Protein AF-A0A086LJI7-F1 (afdb_monomer_lite)

pLDDT: mean 87.08, std 12.39, range [37.19, 97.81]

InterPro domains:
  IPR027417 P-loop containing nucleoside triphosphate hydrolase [G3DSA:3.40.50.300] (1-207)
  IPR027417 P-loop containing nucleoside triphosphate hydrolase [SSF52540] (24-202)
  IPR039430 Thymidylate kinase-like domain [PF02223] (3-73)
  IPR039430 Thymidylate kinase-like domain [PF02223] (114-191)

Radius of gyration: 20.34 Å; chains: 1; bounding box: 48×39×57 Å

Sequence (226 aa):
RTTPIGQVLDRFLANASWSSDGQHPQVPPPQLTHLLFAANRWEAQARILRALGEGRTVLVDRYSFSGIAYTVGAAPSVAETEATRLRREAEASGDVEKTAEAVAASTAATGAPVDATFCRESERGLLAPDAVFFLDVAPQETQKRGGYGDEVYEKLATQERVYQVYRQFDNLPYWRRIAASSLSIEELHEKLFEQLKSVIEATQPDQLLPLGSTGDGRRRLWSTSL

Structure (mmCIF, N/CA/C/O backbone):
data_AF-A0A086LJI7-F1
#
_entry.id   AF-A0A086LJI7-F1
#
loop_
_atom_site.group_PDB
_atom_site.id
_atom_site.type_symbol
_atom_site.label_atom_id
_atom_site.label_alt_id
_atom_site.label_comp_id
_atom_site.label_asym_id
_atom_site.label_entity_id
_atom_site.label_seq_id
_atom_site.pdbx_PDB_ins_code
_atom_site.Cartn_x
_atom_site.Cartn_y
_atom_site.Cartn_z
_atom_site.occupancy
_atom_site.B_iso_or_equiv
_atom_site.auth_seq_id
_atom_site.auth_comp_id
_atom_site.auth_asym_id
_atom_site.auth_atom_id
_atom_site.pdbx_PDB_model_num
ATOM 1 N N . ARG A 1 1 ? 8.651 -9.827 5.010 1.00 72.88 1 ARG A N 1
ATOM 2 C CA . ARG A 1 1 ? 7.299 -10.448 5.082 1.00 72.88 1 ARG A CA 1
ATOM 3 C C . ARG A 1 1 ? 7.448 -11.968 5.253 1.00 72.88 1 ARG A C 1
ATOM 5 O O . ARG A 1 1 ? 8.488 -12.492 4.889 1.00 72.88 1 ARG A O 1
ATOM 12 N N . THR A 1 2 ? 6.474 -12.691 5.833 1.00 81.56 2 THR A N 1
ATOM 13 C CA . THR A 1 2 ? 6.645 -14.136 6.162 1.00 81.56 2 THR A CA 1
ATOM 14 C C . THR A 1 2 ? 5.929 -15.118 5.237 1.00 81.56 2 THR A C 1
ATOM 16 O O . THR A 1 2 ? 6.152 -16.320 5.348 1.00 81.56 2 THR A O 1
ATOM 19 N N . THR A 1 3 ? 5.063 -14.645 4.345 1.00 85.44 3 THR A N 1
ATOM 20 C CA . THR A 1 3 ? 4.336 -15.519 3.420 1.00 85.44 3 THR A CA 1
ATOM 21 C C . THR A 1 3 ? 5.094 -15.695 2.094 1.00 85.44 3 THR A C 1
ATOM 23 O O . THR A 1 3 ? 5.918 -14.835 1.767 1.00 85.44 3 THR A O 1
ATOM 26 N N . PRO A 1 4 ? 4.820 -16.753 1.306 1.00 87.88 4 PRO A N 1
ATOM 27 C CA . PRO A 1 4 ? 5.405 -16.943 -0.024 1.00 87.88 4 PRO A CA 1
ATOM 28 C C . PRO A 1 4 ? 5.307 -15.714 -0.940 1.00 87.88 4 PRO A C 1
ATOM 30 O O . PRO A 1 4 ? 6.323 -15.262 -1.469 1.00 87.88 4 PRO A O 1
ATOM 33 N N . ILE A 1 5 ? 4.119 -15.108 -1.077 1.00 89.38 5 ILE A N 1
ATOM 34 C CA . ILE A 1 5 ? 3.949 -13.883 -1.884 1.00 89.38 5 ILE A CA 1
ATOM 35 C C . ILE A 1 5 ? 4.713 -12.717 -1.248 1.00 89.38 5 ILE A C 1
ATOM 37 O O . ILE A 1 5 ? 5.328 -11.907 -1.939 1.00 89.38 5 ILE A O 1
ATOM 41 N N . GLY A 1 6 ? 4.734 -12.654 0.082 1.00 86.69 6 GLY A N 1
ATOM 42 C CA . GLY A 1 6 ? 5.489 -11.652 0.820 1.00 86.69 6 GLY A CA 1
ATOM 43 C C . GLY A 1 6 ? 6.984 -11.664 0.494 1.00 86.69 6 GLY A C 1
ATOM 44 O O . GLY A 1 6 ? 7.568 -10.598 0.337 1.00 86.69 6 GLY A O 1
ATOM 45 N N . GLN A 1 7 ? 7.590 -12.841 0.336 1.00 86.56 7 GLN A N 1
ATOM 46 C CA . GLN A 1 7 ? 9.005 -12.970 -0.035 1.00 86.56 7 GLN A CA 1
ATOM 47 C C . GLN A 1 7 ? 9.285 -12.477 -1.462 1.00 86.56 7 GLN A C 1
ATOM 49 O O . GLN A 1 7 ? 10.353 -11.929 -1.725 1.00 86.56 7 GLN A O 1
ATOM 54 N N . VAL A 1 8 ? 8.333 -12.654 -2.386 1.00 86.44 8 VAL A N 1
ATOM 55 C CA . VAL A 1 8 ? 8.412 -12.083 -3.742 1.00 86.44 8 VAL A CA 1
ATOM 56 C C . VAL A 1 8 ? 8.374 -10.554 -3.675 1.00 86.44 8 VAL A C 1
ATOM 58 O O . VAL A 1 8 ? 9.195 -9.891 -4.303 1.00 86.44 8 VAL A O 1
ATOM 61 N N . LEU A 1 9 ? 7.468 -9.994 -2.869 1.00 87.62 9 LEU A N 1
ATOM 62 C CA . LEU A 1 9 ? 7.336 -8.546 -2.681 1.00 87.62 9 LEU A CA 1
ATOM 63 C C . LEU A 1 9 ? 8.566 -7.914 -2.019 1.00 87.62 9 LEU A C 1
ATOM 65 O O . LEU A 1 9 ? 8.945 -6.809 -2.392 1.00 87.62 9 LEU A O 1
ATOM 69 N N . ASP A 1 10 ? 9.190 -8.596 -1.055 1.00 85.88 10 ASP A N 1
ATOM 70 C CA . ASP A 1 10 ? 10.410 -8.103 -0.407 1.00 85.88 10 ASP A CA 1
ATOM 71 C C . ASP A 1 10 ? 11.559 -7.955 -1.420 1.00 85.88 10 ASP A C 1
ATOM 73 O O . ASP A 1 10 ? 12.271 -6.954 -1.391 1.00 85.88 10 ASP A O 1
ATOM 77 N N . ARG A 1 11 ? 11.702 -8.902 -2.363 1.00 81.75 11 ARG A N 1
ATOM 78 C CA . ARG A 1 11 ? 12.676 -8.776 -3.463 1.00 81.75 11 ARG A CA 1
ATOM 79 C C . ARG A 1 11 ? 12.353 -7.580 -4.347 1.00 81.75 11 ARG A C 1
ATOM 81 O O . ARG A 1 11 ? 13.217 -6.738 -4.559 1.00 81.75 11 ARG A O 1
ATOM 88 N N . PHE A 1 12 ? 11.099 -7.474 -4.778 1.00 82.56 12 PHE A N 1
ATOM 89 C CA . PHE A 1 12 ? 10.654 -6.380 -5.632 1.00 82.56 12 PHE A CA 1
ATOM 90 C C . PHE A 1 12 ? 10.928 -4.997 -5.023 1.00 82.56 12 PHE A C 1
ATOM 92 O O . PHE A 1 12 ? 11.416 -4.110 -5.716 1.00 82.56 12 PHE A O 1
ATOM 99 N N . LEU A 1 13 ? 10.647 -4.798 -3.734 1.00 80.88 13 LEU A N 1
ATOM 100 C CA . LEU A 1 13 ? 10.882 -3.508 -3.075 1.00 80.88 13 LEU A CA 1
ATOM 101 C C . LEU A 1 13 ? 12.369 -3.146 -2.988 1.00 80.88 13 LEU A C 1
ATOM 103 O O . LEU A 1 13 ? 12.702 -1.966 -3.065 1.00 80.88 13 LEU A O 1
ATOM 107 N N . ALA A 1 14 ? 13.240 -4.151 -2.871 1.00 78.81 14 ALA A N 1
ATOM 108 C CA . ALA A 1 14 ? 14.680 -3.953 -2.778 1.00 78.81 14 ALA A CA 1
ATOM 109 C C . ALA A 1 14 ? 15.340 -3.624 -4.128 1.00 78.81 14 ALA A C 1
ATOM 111 O O . ALA A 1 14 ? 16.342 -2.918 -4.154 1.00 78.81 14 ALA A O 1
ATOM 112 N N . ASN A 1 15 ? 14.836 -4.157 -5.250 1.00 73.56 15 ASN A N 1
ATOM 113 C CA . ASN A 1 15 ? 15.545 -4.062 -6.537 1.00 73.56 15 ASN A CA 1
ATOM 114 C C . ASN A 1 15 ? 14.660 -3.866 -7.781 1.00 73.56 15 ASN A C 1
ATOM 116 O O . ASN A 1 15 ? 15.144 -4.041 -8.897 1.00 73.56 15 ASN A O 1
ATOM 120 N N . ALA A 1 16 ? 13.376 -3.539 -7.612 1.00 72.75 16 ALA A N 1
ATOM 121 C CA . ALA A 1 16 ? 12.384 -3.427 -8.687 1.00 72.75 16 ALA A CA 1
ATOM 122 C C . ALA A 1 16 ? 12.239 -4.685 -9.574 1.00 72.75 16 ALA A C 1
ATOM 124 O O . ALA A 1 16 ? 11.674 -4.593 -10.663 1.00 72.75 16 ALA A O 1
ATOM 125 N N . SER A 1 17 ? 12.706 -5.858 -9.126 1.00 70.62 17 SER A N 1
ATOM 126 C CA . SER A 1 17 ? 12.705 -7.098 -9.909 1.00 70.62 17 SER A CA 1
ATOM 127 C C . SER A 1 17 ? 11.821 -8.183 -9.296 1.00 70.62 17 SER A C 1
ATOM 129 O O . SER A 1 17 ? 11.803 -8.415 -8.086 1.00 70.62 17 SER A O 1
ATOM 131 N N . TRP A 1 18 ? 11.116 -8.900 -10.172 1.00 66.25 18 TRP A N 1
ATOM 132 C CA . TRP A 1 18 ? 10.319 -10.080 -9.830 1.00 66.25 18 TRP A CA 1
ATOM 133 C C . TRP A 1 18 ? 11.094 -11.390 -9.990 1.00 66.25 18 TRP A C 1
ATOM 135 O O . TRP A 1 18 ? 10.746 -12.387 -9.353 1.00 66.25 18 TRP A O 1
ATOM 145 N N . SER A 1 19 ? 12.139 -11.389 -10.823 1.00 61.88 19 SER A N 1
ATOM 146 C CA . SER A 1 19 ? 12.911 -12.585 -11.156 1.00 61.88 19 SER A CA 1
ATOM 147 C C . SER A 1 19 ? 14.204 -12.683 -10.350 1.00 61.88 19 SER A C 1
ATOM 149 O O . SER A 1 19 ? 14.877 -11.685 -10.083 1.00 61.88 19 SER A O 1
ATOM 151 N N . SER A 1 20 ? 14.564 -13.918 -9.999 1.00 55.2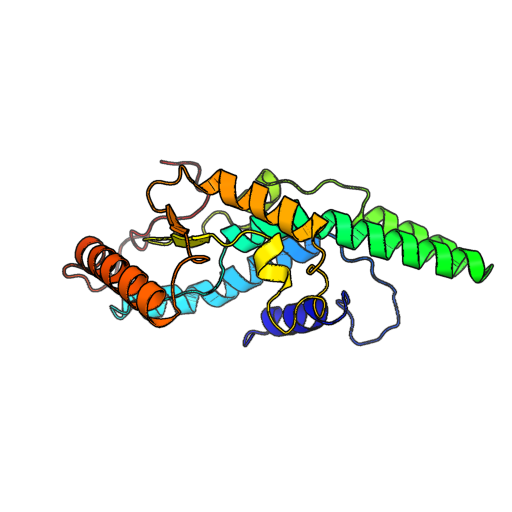8 20 SER A N 1
ATOM 152 C CA . SER A 1 20 ? 15.862 -14.282 -9.431 1.00 55.28 20 SER A CA 1
ATOM 153 C C . SER A 1 20 ? 16.907 -14.659 -10.483 1.00 55.28 20 SER A C 1
ATOM 155 O O . SER A 1 20 ? 18.079 -14.762 -10.136 1.00 55.28 20 SER A O 1
ATOM 157 N N . ASP A 1 21 ? 16.503 -14.918 -11.731 1.00 59.78 21 ASP A N 1
ATOM 158 C CA . ASP A 1 21 ? 17.400 -15.436 -12.776 1.00 59.78 21 ASP A CA 1
ATOM 159 C C . ASP A 1 21 ? 18.161 -14.344 -13.544 1.00 59.78 21 ASP A C 1
ATOM 161 O O . ASP A 1 21 ? 19.153 -14.647 -14.204 1.00 59.78 21 ASP A O 1
ATOM 165 N N . GLY A 1 22 ? 17.728 -13.081 -13.442 1.00 56.94 22 GLY A N 1
ATOM 166 C CA . GLY A 1 22 ? 18.342 -11.946 -14.134 1.00 56.94 22 GLY A CA 1
ATOM 167 C C . GLY A 1 22 ? 18.272 -12.018 -15.664 1.00 56.94 22 GLY A C 1
ATOM 168 O O . GLY A 1 22 ? 18.919 -11.209 -16.323 1.00 56.94 22 GLY A O 1
ATOM 169 N N . GLN A 1 23 ? 17.516 -12.964 -16.236 1.00 52.34 23 GLN A N 1
ATOM 170 C CA . GLN A 1 23 ? 17.525 -13.223 -17.681 1.00 52.34 23 GLN A CA 1
ATOM 171 C C . GLN A 1 23 ? 16.558 -12.335 -18.462 1.00 52.34 23 GLN A C 1
ATOM 173 O O . GLN A 1 23 ? 16.708 -12.197 -19.672 1.00 52.34 23 GLN A O 1
ATOM 178 N N . HIS A 1 24 ? 15.620 -11.671 -17.783 1.00 53.62 24 HIS A N 1
ATOM 179 C CA . HIS A 1 24 ? 14.692 -10.747 -18.424 1.00 53.62 24 HIS A CA 1
ATOM 180 C C . HIS A 1 24 ? 14.620 -9.424 -17.657 1.00 53.62 24 HIS A C 1
ATOM 182 O O . HIS A 1 24 ? 14.212 -9.418 -16.490 1.00 53.62 24 HIS A O 1
ATOM 188 N N . PRO A 1 25 ? 14.983 -8.290 -18.280 1.00 52.91 25 PRO A N 1
ATOM 189 C CA . PRO A 1 25 ? 14.735 -6.986 -17.694 1.00 52.91 25 PRO A CA 1
ATOM 190 C C . PRO A 1 25 ? 13.225 -6.739 -17.672 1.00 52.91 25 PRO A C 1
ATOM 192 O O . PRO A 1 25 ? 12.595 -6.523 -18.705 1.00 52.91 25 PRO A O 1
ATOM 195 N N . GLN A 1 26 ? 12.621 -6.802 -16.487 1.00 71.50 26 GLN A N 1
ATOM 196 C CA . GLN A 1 26 ? 11.189 -6.580 -16.336 1.00 71.50 26 GLN A CA 1
ATOM 197 C C . GLN A 1 26 ? 10.941 -5.198 -15.757 1.00 71.50 26 GLN A C 1
ATOM 199 O O . GLN A 1 26 ? 11.172 -4.954 -14.576 1.00 71.50 26 GLN A O 1
ATOM 204 N N . VAL A 1 27 ? 10.432 -4.299 -16.597 1.00 82.88 27 VAL A N 1
ATOM 205 C CA . VAL A 1 27 ? 9.763 -3.094 -16.111 1.00 82.88 27 VAL A CA 1
ATOM 206 C C . VAL A 1 27 ? 8.536 -3.567 -15.327 1.00 82.88 27 VAL A C 1
ATOM 208 O O . VAL A 1 27 ? 7.682 -4.230 -15.916 1.00 82.88 27 VAL A O 1
ATOM 211 N N . PRO A 1 28 ? 8.427 -3.291 -14.019 1.00 83.69 28 PRO A N 1
ATOM 212 C CA . PRO A 1 28 ? 7.369 -3.862 -13.199 1.00 83.69 28 PRO A CA 1
ATOM 213 C C . PRO A 1 28 ? 6.014 -3.221 -13.537 1.00 83.69 28 PRO A C 1
ATOM 215 O O . PRO A 1 28 ? 5.828 -2.030 -13.266 1.00 83.69 28 PRO A O 1
ATOM 218 N N . PRO A 1 29 ? 5.038 -3.971 -14.086 1.00 90.31 29 PRO A N 1
ATOM 219 C CA . PRO A 1 29 ? 3.737 -3.403 -14.414 1.00 90.31 29 PRO A CA 1
ATOM 220 C C . PRO A 1 29 ? 3.003 -2.990 -13.130 1.00 90.31 29 PRO A C 1
ATOM 222 O O . PRO A 1 29 ? 2.839 -3.832 -12.238 1.00 90.31 29 PRO A O 1
ATOM 225 N N . PRO A 1 30 ? 2.513 -1.742 -13.005 1.00 93.00 30 PRO A N 1
ATOM 226 C CA . PRO A 1 30 ? 1.812 -1.277 -11.807 1.00 93.00 30 PRO A CA 1
ATOM 227 C C . PRO A 1 30 ? 0.640 -2.174 -11.378 1.00 93.00 30 PRO A C 1
ATOM 229 O O . PRO A 1 30 ? 0.421 -2.375 -10.182 1.00 93.00 30 PRO A O 1
ATOM 232 N N . GLN A 1 31 ? -0.080 -2.749 -12.346 1.00 93.44 31 GLN A N 1
ATOM 233 C CA . GLN A 1 31 ? -1.186 -3.681 -12.136 1.00 93.44 31 GLN A CA 1
ATOM 234 C C . GLN A 1 31 ? -0.702 -4.971 -11.468 1.00 93.44 31 GLN A C 1
ATOM 236 O O . GLN A 1 31 ? -1.274 -5.387 -10.464 1.00 93.44 31 GLN A O 1
ATOM 241 N N . LEU A 1 32 ? 0.373 -5.579 -11.984 1.00 91.06 32 LEU A N 1
ATOM 242 C CA . LEU A 1 32 ? 0.947 -6.800 -11.413 1.00 91.06 32 LEU A CA 1
ATOM 243 C C . LEU A 1 32 ? 1.435 -6.549 -9.985 1.00 91.06 32 LEU A C 1
ATOM 245 O O . LEU A 1 32 ? 1.092 -7.303 -9.075 1.00 91.06 32 LEU A O 1
ATOM 249 N N . THR A 1 33 ? 2.166 -5.451 -9.779 1.00 90.00 33 THR A N 1
ATOM 250 C CA . THR A 1 33 ? 2.636 -5.034 -8.455 1.00 90.00 33 THR A CA 1
ATOM 251 C C . THR A 1 33 ? 1.475 -4.925 -7.470 1.00 90.00 33 THR A C 1
ATOM 253 O O . THR A 1 33 ? 1.528 -5.484 -6.373 1.00 90.00 33 THR A O 1
ATOM 256 N N . HIS A 1 34 ? 0.399 -4.239 -7.866 1.00 95.25 34 HIS A N 1
ATOM 257 C CA . HIS A 1 34 ? -0.784 -4.071 -7.030 1.00 95.25 34 HIS A CA 1
ATOM 258 C C . HIS A 1 34 ? -1.453 -5.408 -6.697 1.00 95.25 34 HIS A C 1
ATOM 260 O O . HIS A 1 34 ? -1.723 -5.683 -5.527 1.00 95.25 34 HIS A O 1
ATOM 266 N N . LEU A 1 35 ? -1.661 -6.262 -7.704 1.00 95.62 35 LEU A N 1
ATOM 267 C CA . LEU A 1 35 ? -2.287 -7.573 -7.535 1.00 95.62 35 LEU A CA 1
ATOM 268 C C . LEU A 1 35 ? -1.486 -8.482 -6.599 1.00 95.62 35 LEU A C 1
ATOM 270 O O . LEU A 1 35 ? -2.084 -9.199 -5.802 1.00 95.62 35 LEU A O 1
ATOM 274 N N . LEU A 1 36 ? -0.152 -8.423 -6.621 1.00 94.38 36 LEU A N 1
ATOM 275 C CA . LEU A 1 36 ? 0.683 -9.183 -5.685 1.00 94.38 36 LEU A CA 1
ATOM 276 C C . LEU A 1 36 ? 0.541 -8.669 -4.247 1.00 94.38 36 LEU A C 1
ATOM 278 O O . LEU A 1 36 ? 0.403 -9.466 -3.318 1.00 94.38 36 LEU A O 1
ATOM 282 N N . PHE A 1 37 ? 0.487 -7.349 -4.043 1.00 95.38 37 PHE A N 1
ATOM 283 C CA . PHE A 1 37 ? 0.168 -6.787 -2.728 1.00 95.38 37 PHE A CA 1
ATOM 284 C C . PHE A 1 37 ? -1.246 -7.168 -2.261 1.00 95.38 37 PHE A C 1
ATOM 286 O O . PHE A 1 37 ? -1.429 -7.477 -1.081 1.00 95.38 37 PHE A O 1
ATOM 293 N N . ALA A 1 38 ? -2.237 -7.163 -3.156 1.00 96.62 38 ALA A N 1
ATOM 294 C CA . ALA A 1 38 ? -3.607 -7.577 -2.857 1.00 96.62 38 ALA A CA 1
ATOM 295 C C . ALA A 1 38 ? -3.670 -9.064 -2.478 1.00 96.62 38 ALA A C 1
ATOM 297 O O . ALA A 1 38 ? -4.212 -9.419 -1.430 1.00 96.62 38 ALA A O 1
ATOM 298 N N . ALA A 1 39 ? -3.036 -9.931 -3.268 1.00 96.25 39 ALA A N 1
ATOM 299 C CA . ALA A 1 39 ? -2.949 -11.362 -3.005 1.00 96.25 39 ALA A CA 1
ATOM 300 C C . ALA A 1 39 ? -2.263 -11.656 -1.661 1.00 96.25 39 ALA A C 1
ATOM 302 O O . ALA A 1 39 ? -2.726 -12.512 -0.911 1.00 96.25 39 ALA A O 1
ATOM 303 N N . ASN A 1 40 ? -1.231 -10.888 -1.292 1.00 96.19 40 ASN A N 1
ATOM 304 C CA . ASN A 1 40 ? -0.582 -11.013 0.012 1.00 96.19 40 ASN A CA 1
ATOM 305 C C . ASN A 1 40 ? -1.529 -10.726 1.195 1.00 96.19 40 ASN A C 1
ATOM 307 O O . ASN A 1 40 ? -1.431 -11.372 2.241 1.00 96.19 40 ASN A O 1
ATOM 311 N N . ARG A 1 41 ? -2.478 -9.791 1.038 1.00 96.81 41 ARG A N 1
ATOM 312 C CA . ARG A 1 41 ? -3.524 -9.538 2.047 1.00 96.81 41 ARG A CA 1
ATOM 313 C C . ARG A 1 41 ? -4.521 -10.690 2.125 1.00 96.81 41 ARG A C 1
ATOM 315 O O . ARG A 1 41 ? -4.853 -11.117 3.230 1.00 96.81 41 ARG A O 1
ATOM 322 N N . TRP A 1 42 ? -4.957 -11.212 0.979 1.00 96.06 42 TRP A N 1
ATOM 323 C CA . TRP A 1 42 ? -5.845 -12.378 0.915 1.00 96.06 42 TRP A CA 1
ATOM 324 C C . TRP A 1 42 ? -5.223 -13.615 1.565 1.00 96.06 42 TRP A C 1
ATOM 326 O O . TRP A 1 42 ? -5.876 -14.286 2.363 1.00 96.06 42 TRP A O 1
ATOM 336 N N . GLU A 1 43 ? -3.940 -13.859 1.311 1.00 94.88 43 GLU A N 1
ATOM 337 C CA . GLU A 1 43 ? -3.157 -14.938 1.918 1.00 94.88 43 GLU A CA 1
ATOM 338 C C . GLU A 1 43 ? -3.107 -14.829 3.455 1.00 94.88 43 GLU A C 1
ATOM 340 O O . GLU A 1 43 ? -3.178 -15.832 4.165 1.00 94.88 43 GLU A O 1
ATOM 345 N N . ALA A 1 44 ? -3.054 -13.608 3.998 1.00 93.81 44 ALA A N 1
ATOM 346 C CA . ALA A 1 44 ? -3.049 -13.367 5.440 1.00 93.81 44 ALA A CA 1
ATOM 347 C C . ALA A 1 44 ? -4.446 -13.401 6.095 1.00 93.81 44 ALA A C 1
ATOM 349 O O . ALA A 1 44 ? -4.539 -13.480 7.326 1.00 93.81 44 ALA A O 1
ATOM 350 N N . GLN A 1 45 ? -5.532 -13.337 5.317 1.00 92.75 45 GLN A N 1
ATOM 351 C CA . GLN A 1 45 ? -6.876 -13.086 5.842 1.00 92.75 45 GLN A CA 1
ATOM 352 C C . GLN A 1 45 ? -7.390 -14.194 6.768 1.00 92.75 45 GLN A C 1
ATOM 354 O O . GLN A 1 45 ? -7.972 -13.890 7.808 1.00 92.75 45 GLN A O 1
ATOM 359 N N . ALA A 1 46 ? -7.126 -15.466 6.456 1.00 91.69 46 ALA A N 1
ATOM 360 C CA . ALA A 1 46 ? -7.544 -16.584 7.307 1.00 91.69 46 ALA A CA 1
ATOM 361 C C . ALA A 1 46 ? -6.942 -16.489 8.722 1.00 91.69 46 ALA A C 1
ATOM 363 O O . ALA A 1 46 ? -7.625 -16.724 9.719 1.00 91.69 46 ALA A O 1
ATOM 364 N N . ARG A 1 47 ? -5.673 -16.069 8.824 1.00 93.50 47 ARG A N 1
ATOM 365 C CA . ARG A 1 47 ? -4.991 -15.855 10.108 1.00 93.50 47 ARG A CA 1
ATOM 366 C C . ARG A 1 47 ? -5.595 -14.685 10.885 1.00 93.50 47 ARG A C 1
ATOM 368 O O . ARG A 1 47 ? -5.744 -14.789 12.099 1.00 93.50 47 ARG A O 1
ATOM 375 N N . ILE A 1 48 ? -5.938 -13.597 10.194 1.00 93.25 48 ILE A N 1
ATOM 376 C CA . ILE A 1 48 ? -6.588 -12.428 10.801 1.00 93.25 48 ILE A CA 1
ATOM 377 C C . ILE A 1 48 ? -7.956 -12.828 11.368 1.00 93.25 48 ILE A C 1
ATOM 379 O O . ILE A 1 48 ? -8.218 -12.594 12.545 1.00 93.25 48 ILE A O 1
ATOM 383 N N . LEU A 1 49 ? -8.792 -13.501 10.571 1.00 90.06 49 LEU A N 1
ATOM 384 C CA . LEU A 1 49 ? -10.115 -13.964 10.999 1.00 90.06 49 LEU A CA 1
ATOM 385 C C . LEU A 1 49 ? -10.040 -14.916 12.192 1.00 90.06 49 LEU A C 1
ATOM 387 O O . LEU A 1 49 ? -10.801 -14.754 13.142 1.00 90.06 49 LEU A O 1
ATOM 391 N N . ARG A 1 50 ? -9.091 -15.860 12.182 1.00 89.38 50 ARG A N 1
ATOM 392 C CA . ARG A 1 50 ? -8.863 -16.761 13.315 1.00 89.38 50 ARG A CA 1
ATOM 393 C C . ARG A 1 50 ? -8.521 -15.993 14.592 1.00 89.38 50 ARG A C 1
ATOM 395 O O . ARG A 1 50 ? -9.153 -16.226 15.614 1.00 89.38 50 ARG A O 1
ATOM 402 N N . ALA A 1 51 ? -7.545 -15.085 14.541 1.00 91.19 51 ALA A N 1
ATOM 403 C CA . ALA A 1 51 ? -7.122 -14.327 15.720 1.00 91.19 51 ALA A CA 1
ATOM 404 C C . ALA A 1 51 ? -8.274 -13.494 16.297 1.00 91.19 51 ALA A C 1
ATOM 406 O O . ALA A 1 51 ? -8.503 -13.502 17.504 1.00 91.19 51 ALA A O 1
ATOM 407 N N . LEU A 1 52 ? -9.036 -12.832 15.427 1.00 88.12 52 LEU A N 1
ATOM 408 C CA . LEU A 1 52 ? -10.203 -12.066 15.847 1.00 88.12 52 LEU A CA 1
ATOM 409 C C . LEU A 1 52 ? -11.319 -12.975 16.390 1.00 88.12 52 LEU A C 1
ATOM 411 O O . LEU A 1 52 ? -12.091 -12.552 17.243 1.00 88.12 52 LEU A O 1
ATOM 415 N N . GLY A 1 53 ? -11.401 -14.220 15.917 1.00 84.00 53 GLY A N 1
ATOM 416 C CA . GLY A 1 53 ? -12.316 -15.231 16.436 1.00 84.00 53 GLY A CA 1
ATOM 417 C C . GLY A 1 53 ? -11.976 -15.774 17.815 1.00 84.00 53 GLY A C 1
ATOM 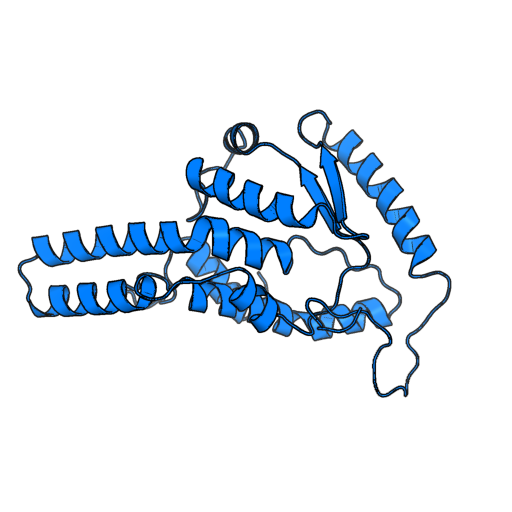418 O O . GLY A 1 53 ? -12.868 -16.171 18.557 1.00 84.00 53 GLY A O 1
ATOM 419 N N . GLU A 1 54 ? -10.698 -15.721 18.172 1.00 85.81 54 GLU A N 1
ATOM 420 C CA . GLU A 1 54 ? -10.174 -16.027 19.504 1.00 85.81 54 GLU A CA 1
ATOM 421 C C . GLU A 1 54 ? -10.290 -14.819 20.463 1.00 85.81 54 GLU A C 1
ATOM 423 O O . GLU A 1 54 ? -9.667 -14.820 21.522 1.00 85.81 54 GLU A O 1
ATOM 428 N N . GLY A 1 55 ? -11.042 -13.772 20.092 1.00 84.94 55 GLY A N 1
ATOM 429 C CA . GLY A 1 55 ? -11.235 -12.568 20.909 1.00 84.94 55 GLY A CA 1
ATOM 430 C C . GLY A 1 55 ? -10.006 -11.658 20.984 1.00 84.94 55 GLY A C 1
ATOM 431 O O . GLY A 1 55 ? -9.869 -10.877 21.920 1.00 84.94 55 GLY A O 1
ATOM 432 N N . ARG A 1 56 ? -9.065 -11.770 20.036 1.00 89.19 56 ARG A N 1
ATOM 433 C CA . ARG A 1 56 ? -7.850 -10.941 20.026 1.00 89.19 56 ARG A CA 1
ATOM 434 C C . ARG A 1 56 ? -8.063 -9.659 19.236 1.00 89.19 56 ARG A C 1
ATOM 436 O O . ARG A 1 56 ? -8.720 -9.654 18.199 1.00 89.19 56 ARG A O 1
ATOM 443 N N . THR A 1 57 ? -7.396 -8.589 19.657 1.00 91.94 57 THR A N 1
ATOM 444 C CA . THR A 1 57 ? -7.187 -7.403 18.815 1.00 91.94 57 THR A CA 1
ATOM 445 C C . THR A 1 57 ? -6.060 -7.670 17.815 1.00 91.94 57 THR A C 1
ATOM 447 O O . THR A 1 57 ? -5.016 -8.213 18.178 1.00 91.94 57 THR A O 1
ATOM 450 N N . VAL A 1 58 ? -6.254 -7.281 16.551 1.00 94.00 58 VAL A N 1
ATOM 451 C CA . VAL A 1 58 ? -5.238 -7.404 15.495 1.00 94.00 58 VAL A CA 1
ATOM 452 C C . VAL A 1 58 ? -4.803 -6.013 15.052 1.00 94.00 58 VAL A C 1
ATOM 454 O O . VAL A 1 58 ? -5.584 -5.272 14.462 1.00 94.00 58 VAL A O 1
ATOM 457 N N . LEU A 1 59 ? -3.541 -5.676 15.314 1.00 95.62 59 LEU A N 1
ATOM 458 C CA . LEU A 1 59 ? -2.898 -4.477 14.781 1.00 95.62 59 LEU A CA 1
ATOM 459 C C . LEU A 1 59 ? -2.187 -4.825 13.474 1.00 95.62 59 LEU A C 1
ATOM 461 O O . LEU A 1 59 ? -1.465 -5.820 13.398 1.00 95.62 59 LEU A O 1
ATOM 465 N N . VAL A 1 60 ? -2.406 -4.009 12.444 1.00 96.12 60 VAL A N 1
ATOM 466 C CA . VAL A 1 60 ? -1.845 -4.220 11.108 1.00 96.12 60 VAL A CA 1
ATOM 467 C C . VAL A 1 60 ? -1.092 -2.967 10.685 1.00 96.12 60 VAL A C 1
ATOM 469 O O . VAL A 1 60 ? -1.688 -1.900 10.552 1.00 96.12 60 VAL A O 1
ATOM 472 N N . ASP A 1 61 ? 0.210 -3.110 10.452 1.00 95.69 61 ASP A N 1
ATOM 473 C CA . ASP A 1 61 ? 1.019 -2.073 9.817 1.00 95.69 61 ASP A CA 1
ATOM 474 C C . ASP A 1 61 ? 0.878 -2.178 8.292 1.00 95.69 61 ASP A C 1
ATOM 476 O O . ASP A 1 61 ? 1.301 -3.165 7.685 1.00 95.69 61 ASP A O 1
ATOM 480 N N . ARG A 1 62 ? 0.262 -1.147 7.699 1.00 95.94 62 ARG A N 1
ATOM 481 C CA . ARG A 1 62 ? -0.165 -1.044 6.292 1.00 95.94 62 ARG A CA 1
ATOM 482 C C . ARG A 1 62 ? -1.198 -2.092 5.868 1.00 95.94 62 ARG A C 1
ATOM 484 O O . ARG A 1 62 ? -1.134 -3.276 6.173 1.00 95.94 62 ARG A O 1
ATOM 491 N N . TYR A 1 63 ? -2.171 -1.650 5.078 1.00 97.50 63 TYR A N 1
ATOM 492 C CA . TYR A 1 63 ? -3.225 -2.520 4.553 1.00 97.50 63 TYR A CA 1
ATOM 493 C C . TYR A 1 63 ? -3.677 -2.036 3.167 1.00 97.50 63 TYR A C 1
ATOM 495 O O . TYR A 1 63 ? -2.873 -1.481 2.417 1.00 97.50 63 TYR A O 1
ATOM 503 N N . SER A 1 64 ? -4.949 -2.230 2.818 1.00 97.38 64 SER A N 1
ATOM 504 C CA . SER A 1 64 ? -5.520 -1.858 1.516 1.00 97.38 64 SER A CA 1
ATOM 505 C C . SER A 1 64 ? -5.246 -0.403 1.106 1.00 97.38 64 SER A C 1
ATOM 507 O O . SER A 1 64 ? -4.821 -0.135 -0.015 1.00 97.38 64 SER A O 1
ATOM 509 N N . PHE A 1 65 ? -5.377 0.545 2.040 1.00 97.81 65 PHE A N 1
ATOM 510 C CA . PHE A 1 65 ? -5.165 1.975 1.774 1.00 97.81 65 PHE A CA 1
ATOM 511 C C . PHE A 1 65 ? -3.752 2.290 1.279 1.00 97.81 65 PHE A C 1
ATOM 513 O O . PHE A 1 65 ? -3.592 3.086 0.358 1.00 97.81 65 PHE A O 1
ATOM 520 N N . SER A 1 66 ? -2.731 1.630 1.837 1.00 97.06 66 SER A N 1
ATOM 521 C CA . SER A 1 66 ? -1.356 1.757 1.347 1.00 97.06 66 SER A CA 1
ATOM 522 C C . SER A 1 66 ? -1.191 1.141 -0.038 1.00 97.06 66 SER A C 1
ATOM 524 O O . SER A 1 66 ? -0.512 1.729 -0.873 1.00 97.06 66 SER A O 1
ATOM 526 N N . GLY A 1 67 ? -1.838 0.002 -0.305 1.00 96.88 67 GLY A N 1
ATOM 527 C CA . GLY A 1 67 ? -1.860 -0.606 -1.637 1.00 96.88 67 GLY A CA 1
ATOM 528 C C . GLY A 1 67 ? -2.386 0.365 -2.695 1.00 96.88 67 GLY A C 1
ATOM 529 O O . GLY A 1 67 ? -1.720 0.603 -3.697 1.00 96.88 67 GLY A O 1
ATOM 530 N N . ILE A 1 68 ? -3.531 0.998 -2.432 1.00 97.50 68 ILE A N 1
ATOM 531 C CA . ILE A 1 68 ? -4.127 1.993 -3.335 1.00 97.50 68 ILE A CA 1
ATOM 532 C C . ILE A 1 68 ? -3.225 3.229 -3.468 1.00 97.50 68 ILE A C 1
ATOM 534 O O . ILE A 1 68 ? -2.928 3.656 -4.583 1.00 97.50 68 ILE A O 1
ATOM 538 N N . ALA A 1 69 ? -2.766 3.798 -2.348 1.00 97.31 69 ALA A N 1
ATOM 539 C CA . ALA A 1 69 ? -1.995 5.040 -2.349 1.00 97.31 69 ALA A CA 1
ATOM 540 C C . ALA A 1 69 ? -0.671 4.917 -3.111 1.00 97.31 69 ALA A C 1
ATOM 542 O O . ALA A 1 69 ? -0.343 5.795 -3.906 1.00 97.31 69 ALA A O 1
ATOM 543 N N . TYR A 1 70 ? 0.066 3.818 -2.926 1.00 96.25 70 TYR A N 1
ATOM 544 C CA . TYR A 1 70 ? 1.324 3.593 -3.639 1.00 96.25 70 TYR A CA 1
ATOM 545 C C . TYR A 1 70 ? 1.106 3.175 -5.093 1.00 96.25 70 TYR A C 1
ATOM 547 O O . TYR A 1 70 ? 1.852 3.616 -5.965 1.00 96.25 70 TYR A O 1
ATOM 555 N N . THR A 1 71 ? 0.077 2.386 -5.404 1.00 96.25 71 THR A N 1
ATOM 556 C CA . THR A 1 71 ? -0.198 2.039 -6.803 1.00 96.25 71 THR A CA 1
ATOM 557 C C . THR A 1 71 ? -0.598 3.263 -7.614 1.00 96.25 71 THR A C 1
ATOM 559 O O . THR A 1 71 ? -0.042 3.474 -8.682 1.00 96.25 71 THR A O 1
ATOM 562 N N . VAL A 1 72 ? -1.488 4.114 -7.108 1.00 96.06 72 VAL A N 1
ATOM 563 C CA . VAL A 1 72 ? -1.911 5.322 -7.835 1.00 96.06 72 VAL A CA 1
ATOM 564 C C . VAL A 1 72 ? -0.831 6.408 -7.788 1.00 96.06 72 VAL A C 1
ATOM 566 O O . VAL A 1 72 ? -0.548 7.064 -8.788 1.00 96.06 72 VAL A O 1
ATOM 569 N N . GLY A 1 73 ? -0.209 6.606 -6.624 1.00 94.69 73 GLY A N 1
ATOM 570 C CA . GLY A 1 73 ? 0.709 7.716 -6.379 1.00 94.69 73 GLY A CA 1
ATOM 571 C C . GLY A 1 73 ? 2.157 7.464 -6.795 1.00 94.69 73 GLY A C 1
ATOM 572 O O . GLY A 1 73 ? 2.875 8.429 -7.039 1.00 94.69 73 GLY A O 1
ATOM 573 N N . ALA A 1 74 ? 2.603 6.208 -6.898 1.00 93.19 74 ALA A N 1
ATOM 574 C CA . ALA A 1 74 ? 4.016 5.876 -7.092 1.00 93.19 74 ALA A CA 1
ATOM 575 C C . ALA A 1 74 ? 4.293 4.942 -8.271 1.00 93.19 74 ALA A C 1
ATOM 577 O O . ALA A 1 74 ? 5.139 5.270 -9.107 1.00 93.19 74 ALA A O 1
ATOM 578 N N . ALA A 1 75 ? 3.588 3.812 -8.361 1.00 92.00 75 ALA A N 1
ATOM 579 C CA . ALA A 1 75 ? 3.943 2.723 -9.272 1.00 92.00 75 ALA A CA 1
ATOM 580 C C . ALA A 1 75 ? 4.085 3.135 -10.757 1.00 92.00 75 ALA A C 1
ATOM 582 O O . ALA A 1 75 ? 5.097 2.761 -11.350 1.00 92.00 75 ALA A O 1
ATOM 583 N N . PRO A 1 76 ? 3.203 3.968 -11.354 1.00 92.31 76 PRO A N 1
ATOM 584 C CA . PRO A 1 76 ? 3.373 4.441 -12.731 1.00 92.31 76 PRO A CA 1
ATOM 585 C C . PRO A 1 76 ? 4.696 5.169 -12.978 1.00 92.31 76 PRO A C 1
ATOM 587 O O . PRO A 1 76 ? 5.327 4.999 -14.012 1.00 92.31 76 PRO A O 1
ATOM 590 N N . SER A 1 77 ? 5.157 5.958 -12.006 1.00 90.12 77 SER A N 1
ATOM 591 C CA . SER A 1 77 ? 6.406 6.713 -12.135 1.00 90.12 77 SER A CA 1
ATOM 592 C C . SER A 1 77 ? 7.639 5.822 -12.018 1.00 90.12 77 SER A C 1
ATOM 594 O O . SER A 1 77 ? 8.654 6.114 -12.650 1.00 90.12 77 SER A O 1
ATOM 596 N N . VAL A 1 78 ? 7.557 4.744 -11.235 1.00 88.19 78 VAL A N 1
ATOM 597 C CA . VAL A 1 78 ? 8.611 3.723 -11.178 1.00 88.19 78 VAL A CA 1
ATOM 598 C C . VAL A 1 78 ? 8.667 2.960 -12.496 1.00 88.19 78 VAL A C 1
ATOM 600 O O . VAL A 1 78 ? 9.742 2.863 -13.081 1.00 88.19 78 VAL A O 1
ATOM 603 N N . ALA A 1 79 ? 7.517 2.514 -13.011 1.00 90.38 79 ALA A N 1
ATOM 604 C CA . ALA A 1 79 ? 7.435 1.832 -14.299 1.00 90.38 79 ALA A CA 1
ATOM 605 C C . ALA A 1 79 ? 7.999 2.696 -15.441 1.00 90.38 79 ALA A C 1
ATOM 607 O O . ALA A 1 79 ? 8.816 2.217 -16.218 1.00 90.38 79 ALA A O 1
ATOM 608 N N . GLU A 1 80 ? 7.658 3.987 -15.501 1.00 91.81 80 GLU A N 1
ATOM 609 C CA . GLU A 1 80 ? 8.187 4.891 -16.533 1.00 91.81 80 GLU A CA 1
ATOM 610 C C . GLU A 1 80 ? 9.703 5.123 -16.404 1.00 91.81 80 GLU A C 1
ATOM 612 O O . GLU A 1 80 ? 10.420 5.190 -17.406 1.00 91.81 80 GLU A O 1
ATOM 617 N N . THR A 1 81 ? 10.214 5.206 -15.168 1.00 90.00 81 THR A N 1
ATOM 618 C CA . THR A 1 81 ? 11.657 5.346 -14.914 1.00 90.00 81 THR A CA 1
ATOM 619 C C . THR A 1 81 ? 12.415 4.118 -15.420 1.00 90.00 81 THR A C 1
ATOM 621 O O . THR A 1 81 ? 13.387 4.262 -16.164 1.00 90.00 81 THR A O 1
ATOM 624 N N . GLU A 1 82 ? 11.950 2.918 -15.067 1.00 88.69 82 GLU A N 1
ATOM 625 C CA . GLU A 1 82 ? 12.584 1.666 -15.488 1.00 88.69 82 GLU A CA 1
ATOM 626 C C . GLU A 1 82 ? 12.427 1.413 -16.992 1.00 88.69 82 GLU A C 1
ATOM 628 O O . GLU A 1 82 ? 13.384 0.995 -17.640 1.00 88.69 82 GLU A O 1
ATOM 633 N N . ALA A 1 83 ? 11.276 1.748 -17.582 1.00 91.88 83 ALA A N 1
ATOM 634 C CA . ALA A 1 83 ? 11.061 1.694 -19.029 1.00 91.88 83 ALA A CA 1
ATOM 635 C C . ALA A 1 83 ? 12.040 2.596 -19.789 1.00 91.88 83 ALA A C 1
ATOM 637 O O . ALA A 1 83 ? 12.645 2.183 -20.780 1.00 91.88 83 ALA A O 1
ATOM 638 N N . THR A 1 84 ? 12.228 3.829 -19.314 1.00 92.94 84 THR A N 1
ATOM 639 C CA . THR A 1 84 ? 13.178 4.774 -19.914 1.00 92.94 84 THR A CA 1
ATOM 640 C C . THR A 1 84 ? 14.610 4.255 -19.819 1.00 92.94 84 THR A C 1
ATOM 642 O O . THR A 1 84 ? 15.358 4.342 -20.794 1.00 92.94 84 THR A O 1
ATOM 645 N N . ARG A 1 85 ? 15.000 3.705 -18.661 1.00 91.38 85 ARG A N 1
ATOM 646 C CA . ARG A 1 85 ? 16.328 3.115 -18.459 1.00 91.38 85 ARG A CA 1
ATOM 647 C C . ARG A 1 85 ? 16.560 1.946 -19.417 1.00 91.38 85 ARG A C 1
ATOM 649 O O . ARG A 1 85 ? 17.543 1.957 -20.153 1.00 91.38 85 ARG A O 1
ATOM 656 N N . LEU A 1 86 ? 15.624 0.999 -19.458 1.00 90.81 86 LEU A N 1
ATOM 657 C CA . LEU A 1 86 ? 15.725 -0.207 -20.273 1.00 90.81 86 LEU A CA 1
ATOM 658 C C . LEU A 1 86 ? 15.808 0.103 -21.774 1.00 90.81 86 LEU A C 1
ATOM 660 O O . LEU A 1 86 ? 16.654 -0.452 -22.471 1.00 90.81 86 LEU A O 1
ATOM 664 N N . ARG A 1 87 ? 14.973 1.023 -22.276 1.00 91.69 87 ARG A N 1
ATOM 665 C CA . ARG A 1 87 ? 15.016 1.446 -23.687 1.00 91.69 87 ARG A CA 1
ATOM 666 C C . ARG A 1 87 ? 16.365 2.065 -24.055 1.00 91.69 87 ARG A C 1
ATOM 668 O O . ARG A 1 87 ? 16.934 1.685 -25.070 1.00 91.69 87 ARG A O 1
ATOM 675 N N . ARG A 1 88 ? 16.913 2.949 -23.211 1.00 93.75 88 ARG A N 1
ATOM 676 C CA . ARG A 1 88 ? 18.230 3.573 -23.447 1.00 93.75 88 ARG A CA 1
ATOM 677 C C . ARG A 1 88 ? 19.365 2.553 -23.479 1.00 93.75 88 ARG A C 1
ATOM 679 O O . ARG A 1 88 ? 20.240 2.647 -24.332 1.00 93.75 88 ARG A O 1
ATOM 686 N N . GLU A 1 89 ? 19.362 1.598 -22.551 1.00 92.25 89 GLU A N 1
ATOM 687 C CA . GLU A 1 89 ? 20.363 0.523 -22.507 1.00 92.25 89 GLU A CA 1
ATOM 688 C C . GLU A 1 89 ? 20.289 -0.364 -23.758 1.00 92.25 89 GLU A C 1
ATOM 690 O O . GLU A 1 89 ? 21.322 -0.693 -24.344 1.00 92.25 89 GLU A O 1
ATOM 695 N N . ALA A 1 90 ? 19.077 -0.705 -24.205 1.00 92.44 90 ALA A N 1
ATOM 696 C CA . ALA A 1 90 ? 18.872 -1.495 -25.413 1.00 92.44 90 ALA A CA 1
ATOM 697 C C . ALA A 1 90 ? 19.296 -0.737 -26.685 1.00 92.44 90 ALA A C 1
ATOM 699 O O . ALA A 1 90 ? 20.053 -1.282 -27.487 1.00 92.44 90 ALA A O 1
ATOM 700 N N . GLU A 1 91 ? 18.911 0.534 -26.830 1.00 93.00 91 GLU A N 1
ATOM 701 C CA . GLU A 1 91 ? 19.324 1.395 -27.950 1.00 93.00 91 GLU A CA 1
ATOM 702 C C . GLU A 1 91 ? 20.850 1.535 -28.031 1.00 93.00 91 GLU A C 1
ATOM 704 O O . GLU A 1 91 ? 21.435 1.383 -29.104 1.00 93.00 91 GLU A O 1
ATOM 709 N N . ALA A 1 92 ? 21.513 1.762 -26.892 1.00 94.94 92 ALA A N 1
ATOM 710 C CA . ALA A 1 92 ? 22.967 1.884 -26.823 1.00 94.94 92 ALA A CA 1
ATOM 711 C C . ALA A 1 92 ? 23.701 0.588 -27.212 1.00 94.94 92 ALA A C 1
ATOM 713 O O . ALA A 1 92 ? 24.853 0.643 -27.641 1.00 94.94 92 ALA A O 1
ATOM 714 N N . SER A 1 93 ? 23.049 -0.571 -27.078 1.00 93.88 93 SER A N 1
ATOM 715 C CA . SER A 1 93 ? 23.631 -1.859 -27.462 1.00 93.88 93 SER A CA 1
ATOM 716 C C . SER A 1 93 ? 23.654 -2.097 -28.977 1.00 93.88 93 SER A C 1
ATOM 718 O O . SER A 1 93 ? 24.436 -2.924 -29.443 1.00 93.88 93 SER A O 1
ATOM 720 N N . GLY A 1 94 ? 22.806 -1.399 -29.747 1.00 93.38 94 GLY A N 1
ATOM 721 C CA . GLY A 1 94 ? 22.627 -1.624 -31.188 1.00 93.38 94 GLY A CA 1
ATOM 722 C C . GLY A 1 94 ? 21.996 -2.978 -31.553 1.00 93.38 94 GLY A C 1
ATOM 723 O O . GLY A 1 94 ? 21.896 -3.307 -32.734 1.00 93.38 94 GLY A O 1
ATOM 724 N N . ASP A 1 95 ? 21.580 -3.765 -30.560 1.00 94.31 95 ASP A N 1
ATOM 725 C CA . ASP A 1 95 ? 20.990 -5.089 -30.724 1.00 94.31 95 ASP A CA 1
ATOM 726 C C . ASP A 1 95 ? 19.475 -4.969 -30.964 1.00 94.31 95 ASP A C 1
ATOM 728 O O . ASP A 1 95 ? 18.716 -4.462 -30.127 1.00 94.31 95 ASP A O 1
ATOM 732 N N . VAL A 1 96 ? 19.036 -5.420 -32.140 1.00 93.69 96 VAL A N 1
ATOM 733 C CA . VAL A 1 96 ? 17.638 -5.328 -32.583 1.00 93.69 96 VAL A CA 1
ATOM 734 C C . VAL A 1 96 ? 16.717 -6.183 -31.713 1.00 93.69 96 VAL A C 1
ATOM 736 O O . VAL A 1 96 ? 15.602 -5.754 -31.414 1.00 93.69 96 VAL A O 1
ATOM 739 N N . GLU A 1 97 ? 17.173 -7.360 -31.281 1.00 90.62 97 GLU A N 1
ATOM 740 C CA . GLU A 1 97 ? 16.377 -8.274 -30.460 1.00 90.62 97 GLU A CA 1
ATOM 741 C C . GLU A 1 97 ? 16.167 -7.679 -29.066 1.00 90.62 97 GLU A C 1
ATOM 743 O O . GLU A 1 97 ? 15.026 -7.515 -28.630 1.00 90.62 97 GLU A O 1
ATOM 748 N N . LYS A 1 98 ? 17.242 -7.193 -28.430 1.00 88.94 98 LYS A N 1
ATOM 749 C CA . LYS A 1 98 ? 17.147 -6.492 -27.135 1.00 88.94 98 LYS A CA 1
ATOM 750 C C . LYS A 1 98 ? 16.285 -5.239 -27.201 1.00 88.94 98 LYS A C 1
ATOM 752 O O . LYS A 1 98 ? 15.562 -4.930 -26.256 1.00 88.94 98 LYS A O 1
ATOM 757 N N . THR A 1 99 ? 16.346 -4.507 -28.312 1.00 92.25 99 THR A N 1
ATOM 758 C CA . THR A 1 99 ? 15.497 -3.328 -28.524 1.00 92.25 99 THR A CA 1
ATOM 759 C C . THR A 1 99 ? 14.023 -3.725 -28.599 1.00 92.25 99 THR A C 1
ATOM 761 O O . THR A 1 99 ? 13.188 -3.104 -27.939 1.00 92.25 99 THR A O 1
ATOM 764 N N . ALA A 1 100 ? 13.692 -4.780 -29.349 1.00 92.06 100 ALA A N 1
ATOM 765 C CA . ALA A 1 100 ? 12.326 -5.285 -29.443 1.00 92.06 100 ALA A CA 1
ATOM 766 C C . ALA A 1 100 ? 11.793 -5.760 -28.079 1.00 92.06 100 ALA A C 1
ATOM 768 O O . ALA A 1 100 ? 10.676 -5.399 -27.698 1.00 92.06 100 ALA A O 1
ATOM 769 N N . GLU A 1 101 ? 12.603 -6.491 -27.308 1.00 89.69 101 GLU A N 1
ATOM 770 C CA . GLU A 1 101 ? 12.260 -6.923 -25.948 1.00 89.69 101 GLU A CA 1
ATOM 771 C C . GLU A 1 101 ? 12.023 -5.736 -25.004 1.00 89.69 101 GLU A C 1
ATOM 773 O O . GLU A 1 101 ? 10.998 -5.678 -24.319 1.00 89.69 101 GLU A O 1
ATOM 778 N N . ALA A 1 102 ? 12.924 -4.748 -25.006 1.00 91.06 102 ALA A N 1
ATOM 779 C CA . ALA A 1 102 ? 12.807 -3.542 -24.192 1.00 91.06 102 ALA A CA 1
ATOM 780 C C . ALA A 1 102 ? 11.528 -2.753 -24.507 1.00 91.06 102 ALA A C 1
ATOM 782 O O . ALA A 1 102 ? 10.838 -2.279 -23.596 1.00 91.06 102 ALA A O 1
ATOM 783 N N . VAL A 1 103 ? 11.179 -2.628 -25.792 1.00 92.38 103 VAL A N 1
ATOM 784 C CA . VAL A 1 103 ? 9.941 -1.978 -26.235 1.00 92.38 103 VAL A CA 1
ATOM 785 C C . VAL A 1 103 ? 8.717 -2.762 -25.767 1.00 92.38 103 VAL A C 1
ATOM 787 O O . VAL A 1 103 ? 7.784 -2.143 -25.247 1.00 92.38 103 VAL A O 1
ATOM 790 N N . ALA A 1 104 ? 8.719 -4.091 -25.898 1.00 91.38 104 ALA A N 1
ATOM 791 C CA . ALA A 1 104 ? 7.612 -4.942 -25.466 1.00 91.38 104 ALA A CA 1
ATOM 792 C C . ALA A 1 104 ? 7.387 -4.857 -23.947 1.00 91.38 104 ALA A C 1
ATOM 794 O O . ALA A 1 104 ? 6.273 -4.564 -23.511 1.00 91.38 104 ALA A O 1
ATOM 795 N N . ALA A 1 105 ? 8.445 -5.024 -23.147 1.00 89.44 105 ALA A N 1
ATOM 796 C CA . ALA A 1 105 ? 8.378 -4.956 -21.687 1.00 89.44 105 ALA A CA 1
ATOM 797 C C . ALA A 1 105 ? 7.909 -3.577 -21.201 1.00 89.44 105 ALA A C 1
ATOM 799 O O . ALA A 1 105 ? 7.012 -3.472 -20.364 1.00 89.44 105 ALA A O 1
ATOM 800 N N . SER A 1 106 ? 8.463 -2.508 -21.777 1.00 92.19 106 SER A N 1
ATOM 801 C CA . SER A 1 106 ? 8.072 -1.142 -21.428 1.00 92.19 106 SER A CA 1
ATOM 802 C C . SER A 1 106 ? 6.617 -0.853 -21.797 1.00 92.19 106 SER A C 1
ATOM 804 O O . SER A 1 106 ? 5.879 -0.293 -20.995 1.00 92.19 106 SER A O 1
ATOM 806 N N . THR A 1 107 ? 6.181 -1.267 -22.991 1.00 92.44 107 THR A N 1
ATOM 807 C CA . THR A 1 107 ? 4.792 -1.090 -23.444 1.00 92.44 107 THR A CA 1
ATOM 808 C C . THR A 1 107 ? 3.817 -1.859 -22.557 1.00 92.44 107 THR A C 1
ATOM 810 O O . THR A 1 107 ? 2.777 -1.319 -22.191 1.00 92.44 107 THR A O 1
ATOM 813 N N . ALA A 1 108 ? 4.157 -3.086 -22.156 1.00 89.56 108 ALA A N 1
ATOM 814 C CA . ALA A 1 108 ? 3.329 -3.873 -21.247 1.00 89.56 108 ALA A CA 1
ATOM 815 C C . ALA A 1 108 ? 3.169 -3.202 -19.871 1.00 89.56 108 ALA A C 1
ATOM 817 O O . ALA A 1 108 ? 2.097 -3.276 -19.273 1.00 89.56 108 ALA A O 1
ATOM 818 N N . ALA A 1 109 ? 4.214 -2.533 -19.376 1.00 90.50 109 ALA A N 1
ATOM 819 C CA . ALA A 1 109 ? 4.198 -1.896 -18.065 1.00 90.50 109 ALA A CA 1
ATOM 820 C C . ALA A 1 109 ? 3.572 -0.492 -18.052 1.00 90.50 109 ALA A C 1
ATOM 822 O O . ALA A 1 109 ? 2.974 -0.114 -17.046 1.00 90.50 109 ALA A O 1
ATOM 823 N N . THR A 1 110 ? 3.708 0.290 -19.131 1.00 92.88 110 THR A N 1
ATOM 824 C CA . THR A 1 110 ? 3.276 1.703 -19.157 1.00 92.88 110 THR A CA 1
ATOM 825 C C . THR A 1 110 ? 2.106 1.985 -20.099 1.00 92.88 110 THR A C 1
ATOM 827 O O . THR A 1 110 ? 1.485 3.041 -20.006 1.00 92.88 110 THR A O 1
ATOM 830 N N . GLY A 1 111 ? 1.754 1.044 -20.979 1.00 89.69 111 GLY A N 1
ATOM 831 C CA . GLY A 1 111 ? 0.727 1.227 -22.007 1.00 89.69 111 GLY A CA 1
ATOM 832 C C . GLY A 1 111 ? -0.719 1.178 -21.506 1.00 89.69 111 GLY A C 1
ATOM 833 O O . GLY A 1 111 ? -1.626 1.547 -22.249 1.00 89.69 111 GLY A O 1
ATOM 834 N N . ALA A 1 112 ? -0.954 0.745 -20.265 1.00 88.50 112 ALA A N 1
ATOM 835 C CA . ALA A 1 112 ? -2.282 0.696 -19.659 1.00 88.50 112 ALA A CA 1
ATOM 836 C C . ALA A 1 112 ? -2.302 1.465 -18.328 1.00 88.50 112 ALA A C 1
ATOM 838 O O . ALA A 1 112 ? -1.435 1.229 -17.479 1.00 88.50 112 ALA A O 1
ATOM 839 N N . PRO A 1 113 ? -3.290 2.352 -18.099 1.00 86.75 113 PRO A N 1
ATOM 840 C CA . PRO A 1 113 ? -3.409 3.049 -16.828 1.00 86.75 113 PRO A CA 1
ATOM 841 C C . PRO A 1 113 ? -3.784 2.081 -15.697 1.00 86.75 113 PRO A C 1
ATOM 843 O O . PRO A 1 113 ? -4.430 1.052 -15.908 1.00 86.75 113 PRO A O 1
ATOM 846 N N . VAL A 1 114 ? -3.403 2.446 -14.475 1.00 91.88 114 VAL A N 1
ATOM 847 C CA . VAL A 1 114 ? -3.920 1.860 -13.236 1.00 91.88 114 VAL A CA 1
ATOM 848 C C . VAL A 1 114 ? -4.513 2.986 -12.398 1.00 91.88 114 VAL A C 1
ATOM 850 O O . VAL A 1 114 ? -3.900 4.045 -12.256 1.00 91.88 114 VAL A O 1
ATOM 853 N N . ASP A 1 115 ? -5.713 2.785 -11.867 1.00 94.19 115 ASP A N 1
ATOM 854 C CA . ASP A 1 115 ? -6.428 3.802 -11.104 1.00 94.19 115 ASP A CA 1
ATOM 855 C C . ASP A 1 115 ? -6.959 3.255 -9.771 1.00 94.19 115 ASP A C 1
ATOM 857 O O . ASP A 1 115 ? -6.821 2.073 -9.436 1.00 94.19 115 ASP A O 1
ATOM 861 N N . ALA A 1 116 ? -7.554 4.143 -8.972 1.00 94.38 116 ALA A N 1
ATOM 862 C CA . ALA A 1 116 ? -8.113 3.777 -7.676 1.00 94.38 116 ALA A CA 1
ATOM 863 C C . ALA A 1 116 ? -9.265 2.765 -7.797 1.00 94.38 116 ALA A C 1
ATOM 865 O O . ALA A 1 116 ? -9.471 1.982 -6.868 1.00 94.38 116 ALA A O 1
ATOM 866 N N . THR A 1 117 ? -9.998 2.768 -8.915 1.00 95.06 117 THR A N 1
ATOM 867 C CA . THR A 1 117 ? -11.093 1.828 -9.174 1.00 95.06 117 THR A CA 1
ATOM 868 C C . THR A 1 117 ? -10.538 0.420 -9.303 1.00 95.06 117 THR A C 1
ATOM 870 O O . THR A 1 117 ? -10.908 -0.439 -8.509 1.00 95.06 117 THR A O 1
ATOM 873 N N . PHE A 1 118 ? -9.577 0.201 -10.207 1.00 95.62 118 PHE A N 1
ATOM 874 C CA . PHE A 1 118 ? -8.888 -1.081 -10.350 1.00 95.62 118 PHE A CA 1
ATOM 875 C C . PHE A 1 118 ? -8.363 -1.587 -9.002 1.00 95.62 118 PHE A C 1
ATOM 877 O O . PHE A 1 118 ? -8.587 -2.742 -8.637 1.00 95.62 118 PHE A O 1
ATOM 884 N N . CYS A 1 119 ? -7.720 -0.703 -8.234 1.00 96.69 119 CYS A N 1
ATOM 885 C C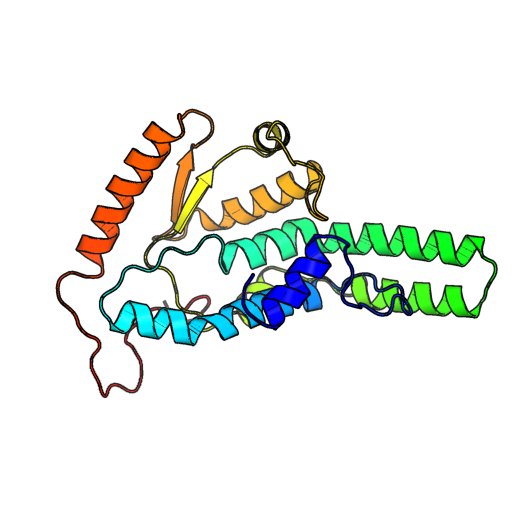A . CYS A 1 119 ? -7.135 -1.081 -6.955 1.00 96.69 119 CYS A CA 1
ATOM 886 C C . CYS A 1 119 ? -8.192 -1.589 -5.958 1.00 96.69 119 CYS A C 1
ATOM 888 O O . CYS A 1 119 ? -8.081 -2.694 -5.427 1.00 96.69 119 CYS A O 1
ATOM 890 N N . ARG A 1 120 ? -9.258 -0.804 -5.739 1.00 95.62 120 ARG A N 1
ATOM 891 C CA . ARG A 1 120 ? -10.355 -1.151 -4.816 1.00 95.62 120 ARG A CA 1
ATOM 892 C C . ARG A 1 120 ? -11.070 -2.432 -5.237 1.00 95.62 120 ARG A C 1
ATOM 894 O O . ARG A 1 120 ? -11.342 -3.287 -4.400 1.00 95.62 120 ARG A O 1
ATOM 901 N N . GLU A 1 121 ? -11.333 -2.579 -6.530 1.00 94.81 121 GLU A N 1
ATOM 902 C CA . GLU A 1 121 ? -12.038 -3.729 -7.096 1.00 94.81 121 GLU A CA 1
ATOM 903 C C . GLU A 1 121 ? -11.251 -5.035 -6.936 1.00 94.81 121 GLU A C 1
ATOM 905 O O . GLU A 1 121 ? -11.847 -6.076 -6.653 1.00 94.81 121 GLU A O 1
ATOM 910 N N . SER A 1 122 ? -9.921 -4.974 -7.057 1.00 94.81 122 SER A N 1
ATOM 911 C CA . SER A 1 122 ? -9.031 -6.134 -6.895 1.00 94.81 122 SER A CA 1
ATOM 912 C C . SER A 1 122 ? -8.927 -6.637 -5.446 1.00 94.81 122 SER A C 1
ATOM 914 O O . SER A 1 122 ? -8.528 -7.772 -5.182 1.00 94.81 122 SER A O 1
ATOM 916 N N . GLU A 1 123 ? -9.331 -5.798 -4.495 1.00 95.44 123 GLU A N 1
ATOM 917 C CA . GLU A 1 123 ? -9.272 -6.048 -3.055 1.00 95.44 123 GLU A CA 1
ATOM 918 C C . GLU A 1 123 ? -10.652 -6.134 -2.395 1.00 95.44 123 GLU A C 1
ATOM 920 O O . GLU A 1 123 ? -10.761 -6.281 -1.173 1.00 95.44 123 GLU A O 1
ATOM 925 N N . ARG A 1 124 ? -11.725 -6.016 -3.179 1.00 95.06 124 ARG A N 1
ATOM 926 C CA . ARG A 1 124 ? -13.095 -6.058 -2.675 1.00 95.06 124 ARG A CA 1
ATOM 927 C C . ARG A 1 124 ? -13.356 -7.356 -1.929 1.00 95.06 124 ARG A C 1
ATOM 929 O O . ARG A 1 124 ? -13.111 -8.442 -2.444 1.00 95.06 124 ARG A O 1
ATOM 936 N N . GLY A 1 125 ? -13.944 -7.237 -0.743 1.00 92.88 125 GLY A N 1
ATOM 937 C CA . GLY A 1 125 ? -14.247 -8.391 0.100 1.00 92.88 125 GLY A CA 1
ATOM 938 C C . GLY A 1 125 ? -13.170 -8.701 1.136 1.00 92.88 125 GLY A C 1
ATOM 939 O O . GLY A 1 125 ? -13.394 -9.583 1.964 1.00 92.88 125 GLY A O 1
ATOM 940 N N . LEU A 1 126 ? -12.047 -7.970 1.149 1.00 95.31 126 LEU A N 1
ATOM 941 C CA . LEU A 1 126 ? -11.132 -7.985 2.289 1.00 95.31 126 LEU A CA 1
ATOM 942 C C . LEU A 1 126 ? -11.834 -7.489 3.557 1.00 95.31 126 LEU A C 1
ATOM 944 O O . LEU A 1 126 ? -12.733 -6.646 3.505 1.00 95.31 126 LEU A O 1
ATOM 948 N N . LEU A 1 127 ? -11.408 -7.990 4.710 1.00 93.50 127 LEU A N 1
ATOM 949 C CA . LEU A 1 127 ? -11.919 -7.556 6.003 1.00 93.50 127 LEU A CA 1
ATOM 950 C C . LEU A 1 127 ? -11.705 -6.046 6.206 1.00 93.50 127 LEU A C 1
ATOM 952 O O . LEU A 1 127 ? -10.589 -5.544 6.082 1.00 93.50 127 LEU A O 1
ATOM 956 N N . ALA A 1 128 ? -12.769 -5.316 6.541 1.00 94.12 128 ALA A N 1
ATOM 957 C CA . ALA A 1 128 ? -12.651 -3.903 6.882 1.00 94.12 128 ALA A CA 1
ATOM 958 C C . ALA A 1 128 ? -12.114 -3.724 8.308 1.00 94.12 128 ALA A C 1
ATOM 960 O O . ALA A 1 128 ? -12.570 -4.424 9.215 1.00 94.12 128 ALA A O 1
ATOM 961 N N . PRO A 1 129 ? -11.174 -2.788 8.527 1.00 95.06 129 PRO A N 1
ATOM 962 C CA . PRO A 1 129 ? -10.711 -2.462 9.864 1.00 95.06 129 PRO A CA 1
ATOM 963 C C . PRO A 1 129 ? -11.790 -1.707 10.645 1.00 95.06 129 PRO A C 1
ATOM 965 O O . PRO A 1 129 ? -12.578 -0.942 10.082 1.00 95.06 129 PRO A O 1
ATOM 968 N N . ASP A 1 130 ? -11.779 -1.875 11.963 1.00 94.38 130 ASP A N 1
ATOM 969 C CA . ASP A 1 130 ? -12.639 -1.111 12.867 1.00 94.38 130 ASP A CA 1
ATOM 970 C C . ASP A 1 130 ? -12.223 0.360 12.956 1.00 94.38 130 ASP A C 1
ATOM 972 O O . ASP A 1 130 ? -13.075 1.246 13.004 1.00 94.38 130 ASP A O 1
ATOM 976 N N . ALA A 1 131 ? -10.917 0.616 12.888 1.00 95.94 131 ALA A N 1
ATOM 977 C CA . ALA A 1 131 ? -10.327 1.942 12.794 1.00 95.94 131 ALA A CA 1
ATOM 978 C C . ALA A 1 131 ? -9.055 1.909 11.942 1.00 95.94 131 ALA A C 1
ATOM 980 O O . ALA A 1 131 ? -8.337 0.910 11.906 1.00 95.94 131 ALA A O 1
ATOM 981 N N . VAL A 1 132 ? -8.752 3.029 11.289 1.00 97.75 132 VAL A N 1
ATOM 982 C CA . VAL A 1 132 ? -7.470 3.271 10.625 1.00 97.75 132 VAL A CA 1
ATOM 983 C C . VAL A 1 132 ? -6.817 4.481 11.260 1.00 97.75 132 VAL A C 1
ATOM 985 O O . VAL A 1 132 ? -7.407 5.556 11.287 1.00 97.75 132 VAL A O 1
ATOM 988 N N . PHE A 1 133 ? -5.589 4.313 11.735 1.00 97.56 133 PHE A N 1
ATOM 989 C CA . PHE A 1 133 ? -4.780 5.403 12.261 1.00 97.56 133 PHE A CA 1
ATOM 990 C C . PHE A 1 133 ? -3.813 5.870 11.178 1.00 97.56 133 PHE A C 1
ATOM 992 O O . PHE A 1 133 ? -2.858 5.170 10.844 1.00 97.56 133 PHE A O 1
ATOM 999 N N . PHE A 1 134 ? -4.072 7.046 10.611 1.00 97.06 134 PHE A N 1
ATOM 1000 C CA . PHE A 1 134 ? -3.175 7.665 9.645 1.00 97.06 134 PHE A CA 1
ATOM 1001 C C . PHE A 1 134 ? -2.241 8.631 10.364 1.00 97.06 134 PHE A C 1
ATOM 1003 O O . PHE A 1 134 ? -2.669 9.680 10.856 1.00 97.06 134 PHE A O 1
ATOM 1010 N N . LEU A 1 135 ? -0.966 8.250 10.437 1.00 95.56 135 LEU A N 1
ATOM 1011 C CA . LEU A 1 135 ? 0.095 9.068 11.016 1.00 95.56 135 LEU A CA 1
ATOM 1012 C C . LEU A 1 135 ? 0.508 10.121 9.984 1.00 95.56 135 LEU A C 1
ATOM 1014 O O . LEU A 1 135 ? 1.299 9.856 9.082 1.00 95.56 135 LEU A O 1
ATOM 1018 N N . ASP A 1 136 ? -0.088 11.302 10.100 1.00 94.50 136 ASP A N 1
ATOM 1019 C CA . ASP A 1 136 ? 0.067 12.411 9.167 1.00 94.50 136 ASP A CA 1
ATOM 1020 C C . ASP A 1 136 ? 1.413 13.101 9.401 1.00 94.50 136 ASP A C 1
ATOM 1022 O O . ASP A 1 136 ? 1.613 13.819 10.388 1.00 94.50 136 ASP A O 1
ATOM 1026 N N . VAL A 1 137 ? 2.342 12.823 8.489 1.00 92.00 137 VAL A N 1
ATOM 1027 C CA . VAL A 1 137 ? 3.676 13.415 8.417 1.00 92.00 137 VAL A CA 1
ATOM 1028 C C . VAL A 1 137 ? 3.867 13.921 6.994 1.00 92.00 137 VAL A C 1
ATOM 1030 O O . VAL A 1 137 ? 3.678 13.173 6.034 1.00 92.00 137 VAL A O 1
ATOM 1033 N N . ALA A 1 138 ? 4.246 15.190 6.854 1.00 90.56 138 ALA A N 1
ATOM 1034 C CA . ALA A 1 138 ? 4.495 15.781 5.547 1.00 90.56 138 ALA A CA 1
ATOM 1035 C C . ALA A 1 138 ? 5.675 15.079 4.835 1.00 90.56 138 ALA A C 1
ATOM 1037 O O . ALA A 1 138 ? 6.677 14.770 5.493 1.00 90.56 138 ALA A O 1
ATOM 1038 N N . PRO A 1 139 ? 5.615 14.877 3.505 1.00 91.19 139 PRO A N 1
ATOM 1039 C CA . PRO A 1 139 ? 6.689 14.243 2.735 1.00 91.19 139 PRO A CA 1
ATOM 1040 C C . PRO A 1 139 ? 8.080 14.852 2.980 1.00 91.19 139 PRO A C 1
ATOM 1042 O O . PRO A 1 139 ? 9.061 14.125 3.148 1.00 91.19 139 PRO A O 1
ATOM 1045 N N . GLN A 1 140 ? 8.158 16.180 3.100 1.00 89.88 140 GLN A N 1
ATOM 1046 C CA . GLN A 1 140 ? 9.402 16.922 3.336 1.00 89.88 140 GLN A CA 1
ATOM 1047 C C . GLN A 1 140 ? 10.032 16.603 4.702 1.00 89.88 140 GLN A C 1
ATOM 1049 O O . GLN A 1 140 ? 11.250 16.669 4.855 1.00 89.88 140 GLN A O 1
ATOM 1054 N N . GLU A 1 141 ? 9.223 16.217 5.690 1.00 86.12 141 GLU A N 1
ATOM 1055 C CA . GLU A 1 141 ? 9.708 15.781 7.002 1.00 86.12 141 GLU A CA 1
ATOM 1056 C C . GLU A 1 141 ? 10.104 14.301 6.990 1.00 86.12 141 GLU A C 1
ATOM 1058 O O . GLU A 1 141 ? 11.091 13.922 7.618 1.00 86.12 141 GLU A O 1
ATOM 1063 N N . THR A 1 142 ? 9.388 13.454 6.237 1.00 81.75 142 THR A N 1
ATOM 1064 C CA . THR A 1 142 ? 9.748 12.030 6.111 1.00 81.75 142 THR A CA 1
ATOM 1065 C C . THR A 1 142 ? 11.097 11.815 5.430 1.00 81.75 142 THR A C 1
ATOM 1067 O O . THR A 1 142 ? 11.818 10.905 5.826 1.00 81.75 142 THR A O 1
ATOM 1070 N N . GLN A 1 143 ? 11.483 12.690 4.491 1.00 83.56 143 GLN A N 1
ATOM 1071 C CA . GLN A 1 143 ? 12.780 12.629 3.807 1.00 83.56 143 GLN A CA 1
ATOM 1072 C C . GLN A 1 143 ? 13.977 12.809 4.754 1.00 83.56 143 GLN A C 1
ATOM 1074 O O . GLN A 1 143 ? 15.075 12.347 4.461 1.00 83.56 143 GLN A O 1
ATOM 1079 N N . LYS A 1 144 ? 13.785 13.478 5.895 1.00 82.56 144 LYS A N 1
ATOM 1080 C CA . LYS A 1 144 ? 14.858 13.730 6.869 1.00 82.56 144 LYS A CA 1
ATOM 1081 C C . LYS A 1 144 ? 15.145 12.518 7.762 1.00 82.56 144 LYS A C 1
ATOM 1083 O O . LYS A 1 144 ? 16.088 12.554 8.548 1.00 82.56 144 LYS A O 1
ATOM 1088 N N . ARG A 1 145 ? 14.313 11.473 7.697 1.00 77.75 145 ARG A N 1
ATOM 1089 C CA . ARG A 1 145 ? 14.466 10.256 8.503 1.00 77.75 145 ARG A CA 1
ATOM 1090 C C . ARG A 1 145 ? 15.540 9.358 7.883 1.00 77.75 145 ARG A C 1
ATOM 1092 O O . ARG A 1 145 ? 15.688 9.311 6.666 1.00 77.75 145 ARG A O 1
ATOM 1099 N N . GLY A 1 146 ? 16.299 8.657 8.726 1.00 73.50 146 GLY A N 1
ATOM 1100 C CA . GLY A 1 146 ? 17.328 7.722 8.260 1.00 73.50 146 GLY A CA 1
ATOM 1101 C C . GLY A 1 146 ? 16.729 6.591 7.415 1.00 73.50 146 GLY A C 1
ATOM 1102 O O . GLY A 1 146 ? 15.643 6.112 7.733 1.00 73.50 146 GLY A O 1
ATOM 1103 N N . GLY A 1 147 ? 17.442 6.186 6.359 1.00 71.44 147 GLY A N 1
ATOM 1104 C CA . GLY A 1 14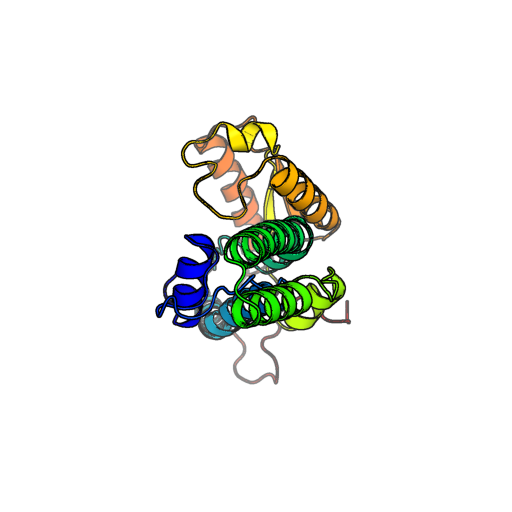7 ? 17.020 5.131 5.425 1.00 71.44 147 GLY A CA 1
ATOM 1105 C C . GLY A 1 147 ? 16.144 5.602 4.258 1.00 71.44 147 GLY A C 1
ATOM 1106 O O . GLY A 1 147 ? 15.687 4.776 3.484 1.00 71.44 147 GLY A O 1
ATOM 1107 N N . TYR A 1 148 ? 15.887 6.910 4.117 1.00 74.75 148 TYR A N 1
ATOM 1108 C CA . TYR A 1 148 ? 15.145 7.434 2.969 1.00 74.75 148 TYR A CA 1
ATOM 1109 C C . TYR A 1 148 ? 15.981 7.390 1.682 1.00 74.75 148 TYR A C 1
ATOM 1111 O O . TYR A 1 148 ? 17.036 8.023 1.599 1.00 74.75 148 TYR A O 1
ATOM 1119 N N . GLY A 1 149 ? 15.442 6.746 0.651 1.00 73.94 149 GLY A N 1
ATOM 1120 C CA . GLY A 1 149 ? 16.048 6.600 -0.673 1.00 73.94 149 GLY A CA 1
ATOM 1121 C C . GLY A 1 149 ? 16.536 5.181 -0.971 1.00 73.94 149 GLY A C 1
ATOM 1122 O O . GLY A 1 149 ? 17.021 4.947 -2.078 1.00 73.94 149 GLY A O 1
ATOM 1123 N N . ASP A 1 150 ? 16.395 4.259 -0.018 1.00 70.94 150 ASP A N 1
ATOM 1124 C CA . ASP A 1 150 ? 16.851 2.874 -0.129 1.00 70.94 150 ASP A CA 1
ATOM 1125 C C . ASP A 1 150 ? 15.843 2.006 -0.909 1.00 70.94 150 ASP A C 1
ATOM 1127 O O . ASP A 1 150 ? 16.234 1.023 -1.541 1.00 70.94 150 ASP A O 1
ATOM 1131 N N . GLU A 1 151 ? 14.553 2.376 -0.924 1.00 77.50 151 GLU A N 1
ATOM 1132 C CA . GLU A 1 151 ? 13.501 1.651 -1.655 1.00 77.50 151 GLU A CA 1
ATOM 1133 C C . GLU A 1 151 ? 13.026 2.355 -2.945 1.00 77.50 151 GLU A C 1
ATOM 1135 O O . GLU A 1 151 ? 13.057 3.580 -3.100 1.00 77.50 151 GLU A O 1
ATOM 1140 N N . VAL A 1 152 ? 12.447 1.567 -3.864 1.00 79.31 152 VAL A N 1
ATOM 1141 C CA . VAL A 1 152 ? 11.982 1.996 -5.205 1.00 79.31 152 VAL A CA 1
ATOM 1142 C C . VAL A 1 152 ? 10.990 3.172 -5.218 1.00 79.31 152 VAL A C 1
ATOM 1144 O O . VAL A 1 152 ? 10.847 3.856 -6.235 1.00 79.31 152 VAL A O 1
ATOM 1147 N N . TYR A 1 153 ? 10.291 3.425 -4.107 1.00 82.19 153 TYR A N 1
ATOM 1148 C CA . TYR A 1 153 ? 9.279 4.481 -3.997 1.00 82.19 153 TYR A CA 1
ATOM 1149 C C . TYR A 1 153 ? 9.764 5.755 -3.288 1.00 82.19 153 TYR A C 1
ATOM 1151 O O . TYR A 1 153 ? 9.012 6.731 -3.210 1.00 82.19 153 TYR A O 1
ATOM 1159 N N . GLU A 1 154 ? 10.997 5.804 -2.788 1.00 80.50 154 GLU A N 1
ATOM 1160 C CA . GLU A 1 154 ? 11.476 6.855 -1.877 1.00 80.50 154 GLU A CA 1
ATOM 1161 C C . GLU A 1 154 ? 12.058 8.075 -2.610 1.00 80.50 154 GLU A C 1
ATOM 1163 O O . GLU A 1 154 ? 13.199 8.492 -2.429 1.00 80.50 154 GLU A O 1
ATOM 1168 N N . LYS A 1 155 ? 11.230 8.688 -3.464 1.00 86.38 155 LYS A N 1
ATOM 1169 C CA . LYS A 1 155 ? 11.507 9.973 -4.133 1.00 86.38 155 LYS A CA 1
ATOM 1170 C C . LYS A 1 155 ? 10.490 11.017 -3.681 1.00 86.38 155 LYS A C 1
ATOM 1172 O O . LYS A 1 155 ? 9.303 10.708 -3.616 1.00 86.38 155 LYS A O 1
ATOM 1177 N N . LEU A 1 156 ? 10.914 12.261 -3.426 1.00 88.38 156 LEU A N 1
ATOM 1178 C CA . LEU A 1 156 ? 10.038 13.287 -2.824 1.00 88.38 156 LEU A CA 1
ATOM 1179 C C . LEU A 1 156 ? 8.758 13.510 -3.645 1.00 88.38 156 LEU A C 1
ATOM 1181 O O . LEU A 1 156 ? 7.659 13.368 -3.121 1.00 88.38 156 LEU A O 1
ATOM 1185 N N . ALA A 1 157 ? 8.898 13.731 -4.955 1.00 90.00 157 ALA A N 1
ATOM 1186 C CA . ALA A 1 157 ? 7.762 13.908 -5.866 1.00 90.00 157 ALA A CA 1
ATOM 1187 C C . ALA A 1 157 ? 6.827 12.680 -5.930 1.00 90.00 157 ALA A C 1
ATOM 1189 O O . ALA A 1 157 ? 5.648 12.784 -6.274 1.00 90.00 157 ALA A O 1
ATOM 1190 N N . THR A 1 158 ? 7.345 11.486 -5.632 1.00 90.38 158 THR A N 1
ATOM 1191 C CA . THR A 1 158 ? 6.543 10.267 -5.492 1.00 90.38 158 THR A CA 1
ATOM 1192 C C . THR A 1 158 ? 5.787 10.268 -4.168 1.00 90.38 158 THR A C 1
ATOM 1194 O O . THR A 1 158 ? 4.576 10.059 -4.158 1.00 90.38 158 THR A O 1
ATOM 1197 N N . GLN A 1 159 ? 6.467 10.569 -3.063 1.00 91.81 159 GLN A N 1
ATOM 1198 C CA . GLN A 1 159 ? 5.856 10.634 -1.736 1.00 91.81 159 GLN A CA 1
ATOM 1199 C C . GLN A 1 159 ? 4.780 11.723 -1.641 1.00 91.81 159 GLN A C 1
ATOM 1201 O O . GLN A 1 159 ? 3.747 11.500 -1.020 1.00 91.81 159 GLN A O 1
ATOM 1206 N N . GLU A 1 160 ? 4.952 12.859 -2.320 1.00 94.50 160 GLU A N 1
ATOM 1207 C CA . GLU A 1 160 ? 3.927 13.904 -2.420 1.00 94.50 160 GLU A CA 1
ATOM 1208 C C . GLU A 1 160 ? 2.648 13.396 -3.094 1.00 94.50 160 GLU A C 1
ATOM 1210 O O . GLU A 1 160 ? 1.553 13.611 -2.575 1.00 94.50 160 GLU A O 1
ATOM 1215 N N . ARG A 1 161 ? 2.760 12.654 -4.202 1.00 94.88 161 ARG A N 1
ATOM 1216 C CA . ARG A 1 161 ? 1.596 12.052 -4.874 1.00 94.88 161 ARG A CA 1
ATOM 1217 C C . ARG A 1 161 ? 0.919 10.996 -4.007 1.00 94.88 161 ARG A C 1
ATOM 1219 O O . ARG A 1 161 ? -0.301 11.017 -3.875 1.00 94.88 161 ARG A O 1
ATOM 1226 N N . VAL A 1 162 ? 1.695 10.109 -3.384 1.00 95.88 162 VAL A N 1
ATOM 1227 C CA . VAL A 1 162 ? 1.177 9.100 -2.442 1.00 95.88 162 VAL A CA 1
ATOM 1228 C C . VAL A 1 162 ? 0.432 9.771 -1.285 1.00 95.88 162 VAL A C 1
ATOM 1230 O O . VAL A 1 162 ? -0.675 9.355 -0.941 1.00 95.88 162 VAL A O 1
ATOM 1233 N N . TYR A 1 163 ? 0.998 10.843 -0.726 1.00 95.62 163 TYR A N 1
ATOM 1234 C CA . TYR A 1 163 ? 0.375 11.635 0.330 1.00 95.62 163 TYR A CA 1
ATOM 1235 C C . TYR A 1 163 ? -0.980 12.200 -0.111 1.00 95.62 163 TYR A C 1
ATOM 1237 O O . TYR A 1 163 ? -1.967 12.027 0.602 1.00 95.62 163 TYR A O 1
ATOM 1245 N N . GLN A 1 164 ? -1.070 12.792 -1.309 1.00 95.75 164 GLN A N 1
ATOM 1246 C CA . GLN A 1 164 ? -2.344 13.298 -1.836 1.00 95.75 164 GLN A CA 1
ATOM 1247 C C . GLN A 1 164 ? -3.403 12.199 -1.987 1.00 95.75 164 GLN A C 1
ATOM 1249 O O . GLN A 1 164 ? -4.575 12.443 -1.705 1.00 95.75 164 GLN A O 1
ATOM 1254 N N . VAL A 1 165 ? -3.015 10.979 -2.375 1.00 96.44 165 VAL A N 1
ATOM 1255 C CA . VAL A 1 165 ? -3.964 9.855 -2.438 1.00 96.44 165 VAL A CA 1
ATOM 1256 C C . VAL A 1 165 ? -4.449 9.467 -1.040 1.00 96.44 165 VAL A C 1
ATOM 1258 O O . VAL A 1 165 ? -5.646 9.260 -0.860 1.00 96.44 165 VAL A O 1
ATOM 1261 N N . TYR A 1 166 ? -3.572 9.435 -0.028 1.00 97.06 166 TYR A N 1
ATOM 1262 C CA . TYR A 1 166 ? -3.999 9.168 1.351 1.00 97.06 166 TYR A CA 1
ATOM 1263 C C . TYR A 1 166 ? -5.030 10.177 1.861 1.00 97.06 166 TYR A C 1
ATOM 1265 O O . TYR A 1 166 ? -5.986 9.780 2.528 1.00 97.06 166 TYR A O 1
ATOM 1273 N N . ARG A 1 167 ? -4.886 11.463 1.512 1.00 95.00 167 ARG A N 1
ATOM 1274 C CA . ARG A 1 167 ? -5.840 12.511 1.915 1.00 95.00 167 ARG A CA 1
ATOM 1275 C C . ARG A 1 167 ? -7.261 12.269 1.402 1.00 95.00 167 ARG A C 1
ATOM 1277 O O . ARG A 1 167 ? -8.211 12.737 2.020 1.00 95.00 167 ARG A O 1
ATOM 1284 N N . GLN A 1 168 ? -7.438 11.493 0.332 1.00 94.38 168 GLN A N 1
ATOM 1285 C CA . GLN A 1 168 ? -8.766 11.139 -0.183 1.00 94.38 168 GLN A CA 1
ATOM 1286 C C . GLN A 1 168 ? -9.565 10.244 0.780 1.00 94.38 168 GLN A C 1
ATOM 1288 O O . GLN A 1 168 ? -10.783 10.137 0.645 1.00 94.38 168 GLN A O 1
ATOM 1293 N N . PHE A 1 169 ? -8.904 9.605 1.750 1.00 95.44 169 PHE A N 1
ATOM 1294 C CA . PHE A 1 169 ? -9.545 8.745 2.746 1.00 95.44 169 PHE A CA 1
ATOM 1295 C C . PHE A 1 169 ? -10.007 9.490 4.005 1.00 95.44 169 PHE A C 1
ATOM 1297 O O . PHE A 1 169 ? -10.662 8.877 4.845 1.00 95.44 169 PHE A O 1
ATOM 1304 N N . ASP A 1 170 ? -9.738 10.797 4.125 1.00 95.12 170 ASP A N 1
ATOM 1305 C CA . ASP A 1 170 ? -10.055 11.597 5.322 1.00 95.12 170 ASP A CA 1
ATOM 1306 C C . ASP A 1 170 ? -11.547 11.578 5.701 1.00 95.12 170 ASP A C 1
ATOM 1308 O O . ASP A 1 170 ? -11.886 11.744 6.869 1.00 95.12 170 ASP A O 1
ATOM 1312 N N . ASN A 1 171 ? -12.436 11.345 4.730 1.00 92.44 171 ASN A N 1
ATOM 1313 C CA . ASN A 1 171 ? -13.885 11.317 4.941 1.00 92.44 171 ASN A CA 1
ATOM 1314 C C . ASN A 1 171 ? -14.429 9.942 5.363 1.00 92.44 171 ASN A C 1
ATOM 1316 O O . ASN A 1 171 ? -15.636 9.794 5.552 1.00 92.44 171 ASN A O 1
ATOM 1320 N N . LEU A 1 172 ? -13.584 8.912 5.480 1.00 93.31 172 LEU A N 1
ATOM 1321 C CA . LEU A 1 172 ? -14.042 7.610 5.959 1.00 93.31 172 LEU A CA 1
ATOM 1322 C C . LEU A 1 172 ? -14.367 7.699 7.461 1.00 93.31 172 LEU A C 1
ATOM 1324 O O . LEU A 1 172 ? -13.536 8.165 8.238 1.00 93.31 172 LEU A O 1
ATOM 1328 N N . PRO A 1 173 ? -15.522 7.182 7.917 1.00 92.44 173 PRO A N 1
ATOM 1329 C CA . PRO A 1 173 ? -15.980 7.365 9.301 1.00 92.44 173 PRO A CA 1
ATOM 1330 C C . PRO A 1 173 ? -15.085 6.679 10.344 1.00 92.44 173 PRO A C 1
ATOM 1332 O O . PRO A 1 173 ? -15.137 6.999 11.527 1.00 92.44 173 PRO A O 1
ATOM 1335 N N . TYR A 1 174 ? -14.259 5.728 9.910 1.00 93.69 174 TYR A N 1
ATOM 1336 C CA . TYR A 1 174 ? -13.305 4.998 10.741 1.00 93.69 174 TYR A CA 1
ATOM 1337 C C . TYR A 1 174 ? -11.851 5.461 10.528 1.00 93.69 174 TYR A C 1
ATOM 1339 O O . TYR A 1 174 ? -10.927 4.826 11.037 1.00 93.69 174 TYR A O 1
ATOM 1347 N N . TRP A 1 175 ? -11.623 6.544 9.775 1.00 97.31 175 TRP A N 1
ATOM 1348 C CA . TRP A 1 175 ? -10.296 7.101 9.517 1.00 97.31 175 TRP A CA 1
ATOM 1349 C C . TRP A 1 175 ? -9.932 8.166 10.543 1.00 97.31 175 TRP A C 1
ATOM 1351 O O . TRP A 1 175 ? -10.615 9.174 10.712 1.00 97.31 175 TRP A O 1
ATOM 1361 N N . ARG A 1 176 ? -8.827 7.939 11.245 1.00 96.06 176 ARG A N 1
ATOM 1362 C CA . ARG A 1 176 ? -8.348 8.776 12.341 1.00 96.06 176 ARG A CA 1
ATOM 1363 C C . ARG A 1 176 ? -6.994 9.341 11.971 1.00 96.06 176 ARG A C 1
ATOM 1365 O O . ARG A 1 176 ? -5.966 8.675 12.086 1.00 96.06 176 ARG A O 1
ATOM 1372 N N . ARG A 1 177 ? -7.006 10.588 11.512 1.00 95.44 177 ARG A N 1
ATOM 1373 C CA . ARG A 1 177 ? -5.794 11.332 11.176 1.00 95.44 177 ARG A CA 1
ATOM 1374 C C . ARG A 1 177 ? -5.140 11.883 12.441 1.00 95.44 177 ARG A C 1
ATOM 1376 O O . ARG A 1 177 ? -5.787 12.554 13.244 1.00 95.44 177 ARG A O 1
ATOM 1383 N N . ILE A 1 178 ? -3.850 11.617 12.611 1.00 94.00 178 ILE A N 1
ATOM 1384 C CA . ILE A 1 178 ? -3.052 12.081 13.748 1.00 94.00 178 ILE A CA 1
ATOM 1385 C C . ILE A 1 178 ? -1.845 12.834 13.205 1.00 94.00 178 ILE A C 1
ATOM 1387 O O . ILE A 1 178 ? -0.991 12.230 12.568 1.00 94.00 178 ILE A O 1
ATOM 1391 N N . ALA A 1 179 ? -1.767 14.139 13.473 1.00 92.69 179 ALA A N 1
ATOM 1392 C CA . ALA A 1 179 ? -0.586 14.940 13.163 1.00 92.69 179 ALA A CA 1
ATOM 1393 C C . ALA A 1 179 ? 0.593 14.457 14.019 1.00 92.69 179 ALA A C 1
ATOM 1395 O O . ALA A 1 179 ? 0.628 14.708 15.221 1.00 92.69 179 ALA A O 1
ATOM 1396 N N . ALA A 1 180 ? 1.514 13.713 13.406 1.00 90.88 180 ALA A N 1
ATOM 1397 C CA . ALA A 1 180 ? 2.598 13.039 14.117 1.00 90.88 180 ALA A CA 1
ATOM 1398 C C . ALA A 1 180 ? 3.901 13.854 14.128 1.00 90.88 180 ALA A C 1
ATOM 1400 O O . ALA A 1 180 ? 4.743 13.632 14.987 1.00 90.88 180 ALA A O 1
ATOM 1401 N N . SER A 1 181 ? 4.073 14.814 13.209 1.00 86.50 181 SER A N 1
ATOM 1402 C CA . SER A 1 181 ? 5.315 15.601 13.092 1.00 86.50 181 SER A CA 1
ATOM 1403 C C . SER A 1 181 ? 5.652 16.465 14.311 1.00 86.50 181 SER A C 1
ATOM 1405 O O . SER A 1 181 ? 6.802 16.863 14.459 1.00 86.50 181 SER A O 1
ATOM 1407 N N . SER A 1 182 ? 4.669 16.802 15.146 1.00 84.38 182 SER A N 1
ATOM 1408 C CA . SER A 1 182 ? 4.837 17.695 16.300 1.00 84.38 182 SER A CA 1
ATOM 1409 C C . SER A 1 182 ? 4.899 16.965 17.641 1.00 84.38 182 SER A C 1
ATOM 1411 O O . SER A 1 182 ? 4.858 17.630 18.669 1.00 84.38 182 SER A O 1
ATOM 1413 N N . LEU A 1 183 ? 4.911 15.630 17.638 1.00 90.44 183 LEU A N 1
ATOM 1414 C CA . LEU A 1 183 ? 4.838 14.805 18.843 1.00 90.44 183 LEU A CA 1
ATOM 1415 C C . LEU A 1 183 ? 6.122 13.995 19.011 1.00 90.44 183 LEU A C 1
ATOM 1417 O O . LEU A 1 183 ? 6.710 13.543 18.023 1.00 90.44 183 LEU A O 1
ATOM 1421 N N . SER A 1 184 ? 6.525 13.766 20.259 1.00 93.62 184 SER A N 1
ATOM 1422 C CA . SER A 1 184 ? 7.492 12.716 20.572 1.00 93.62 184 SER A CA 1
ATOM 1423 C C . SER A 1 184 ? 6.906 11.328 20.274 1.00 93.62 184 SER A C 1
ATOM 1425 O O . SER A 1 184 ? 5.701 11.163 20.050 1.00 93.62 184 SER A O 1
ATOM 1427 N N . ILE A 1 185 ? 7.760 10.301 20.260 1.00 93.44 185 ILE A N 1
ATOM 1428 C CA . ILE A 1 185 ? 7.314 8.914 20.062 1.00 93.44 185 ILE A CA 1
ATOM 1429 C C . ILE A 1 185 ? 6.379 8.496 21.204 1.00 93.44 185 ILE A C 1
ATOM 1431 O O . ILE A 1 185 ? 5.364 7.847 20.956 1.00 93.44 185 ILE A O 1
ATOM 1435 N N . GLU A 1 186 ? 6.696 8.901 22.432 1.00 96.88 186 GLU A N 1
ATOM 1436 C CA . GLU A 1 186 ? 5.929 8.612 23.640 1.00 96.88 186 GLU A CA 1
ATOM 1437 C C . GLU A 1 186 ? 4.552 9.287 23.597 1.00 96.88 186 GLU A C 1
ATOM 1439 O O . GLU A 1 186 ? 3.536 8.614 23.762 1.00 96.88 186 GLU A O 1
ATOM 1444 N N . GLU A 1 187 ? 4.493 10.582 23.270 1.00 96.12 187 GLU A N 1
ATOM 1445 C CA . GLU A 1 187 ? 3.232 11.328 23.143 1.00 96.12 187 GLU A CA 1
ATOM 1446 C C . GLU A 1 187 ? 2.346 10.754 22.029 1.00 96.12 187 GLU A C 1
ATOM 1448 O O . GLU A 1 187 ? 1.126 10.615 22.177 1.00 96.12 187 GLU A O 1
ATOM 1453 N N . LEU A 1 188 ? 2.956 10.393 20.895 1.00 95.75 188 LEU A N 1
ATOM 1454 C CA . LEU A 1 188 ? 2.251 9.756 19.790 1.00 95.75 188 LEU A CA 1
ATOM 1455 C C . LEU A 1 188 ? 1.694 8.389 20.203 1.00 95.75 188 LEU A C 1
ATOM 1457 O O . LEU A 1 188 ? 0.549 8.070 19.868 1.00 95.75 188 LEU A O 1
ATOM 1461 N N . HIS A 1 189 ? 2.487 7.593 20.923 1.00 96.31 189 HIS A N 1
ATOM 1462 C CA . HIS A 1 189 ? 2.084 6.287 21.429 1.00 96.31 189 HIS A CA 1
ATOM 1463 C C . HIS A 1 189 ? 0.897 6.399 22.388 1.00 96.31 189 HIS A C 1
ATOM 1465 O O . HIS A 1 189 ? -0.109 5.725 22.174 1.00 96.31 189 HIS A O 1
ATOM 1471 N N . GLU A 1 190 ? 0.974 7.274 23.392 1.00 96.38 190 GLU A N 1
ATOM 1472 C CA . GLU A 1 190 ? -0.113 7.493 24.352 1.00 96.38 190 GLU A CA 1
ATOM 1473 C C . GLU A 1 190 ? -1.406 7.906 23.641 1.00 96.38 190 GLU A C 1
ATOM 1475 O O . GLU A 1 190 ? -2.469 7.319 23.859 1.00 96.38 190 GLU A O 1
ATOM 1480 N N . LYS A 1 191 ? -1.312 8.847 22.695 1.00 95.06 191 LYS A N 1
ATOM 1481 C CA . LYS A 1 191 ? -2.463 9.308 21.912 1.00 95.06 191 LYS A CA 1
ATOM 1482 C C . LYS A 1 191 ? -3.087 8.201 21.062 1.00 95.06 191 LYS A C 1
ATOM 1484 O O . LYS A 1 191 ? -4.314 8.122 20.961 1.00 95.06 191 LYS A O 1
ATOM 1489 N N . LEU A 1 192 ? -2.267 7.361 20.429 1.00 95.94 192 LEU A N 1
ATOM 1490 C CA . LEU A 1 192 ? -2.736 6.194 19.678 1.00 95.9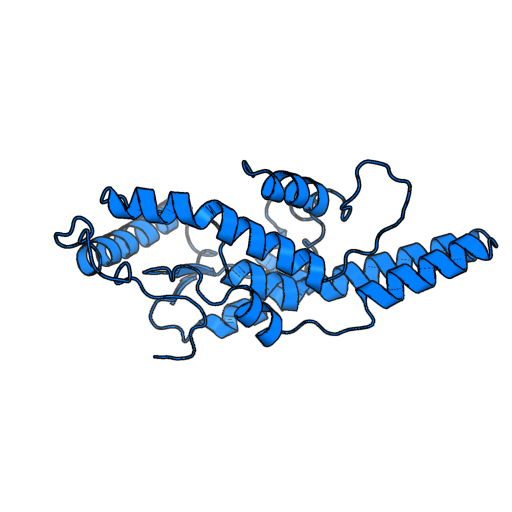4 192 LEU A CA 1
ATOM 1491 C C . LEU A 1 192 ? -3.414 5.180 20.598 1.00 95.94 192 LEU A C 1
ATOM 1493 O O . LEU A 1 192 ? -4.475 4.659 20.257 1.00 95.94 192 LEU A O 1
ATOM 1497 N N . PHE A 1 193 ? -2.815 4.921 21.757 1.00 95.75 193 PHE A N 1
ATOM 1498 C CA . PHE A 1 193 ? -3.286 3.928 22.709 1.00 95.75 193 PHE A CA 1
ATOM 1499 C C . PHE A 1 193 ? -4.652 4.294 23.295 1.00 95.75 193 PHE A C 1
ATOM 1501 O O . PHE A 1 193 ? -5.553 3.457 23.294 1.00 95.75 193 PHE A O 1
ATOM 1508 N N . GLU A 1 194 ? -4.857 5.549 23.697 1.00 95.56 194 GLU A N 1
ATOM 1509 C CA . GLU A 1 194 ? -6.155 6.020 24.200 1.00 95.56 194 GLU A CA 1
ATOM 1510 C C . GLU A 1 194 ? -7.259 5.912 23.142 1.00 95.56 194 GLU A C 1
ATOM 1512 O O . GLU A 1 194 ? -8.354 5.408 23.402 1.00 95.56 194 GLU A O 1
ATOM 1517 N N . GLN A 1 195 ? -6.964 6.299 21.898 1.00 95.12 195 GLN A N 1
ATOM 1518 C CA . GLN A 1 195 ? -7.931 6.132 20.817 1.00 95.12 195 GLN A CA 1
ATOM 1519 C C . GLN A 1 195 ? -8.198 4.657 20.493 1.00 95.12 195 GLN A C 1
ATOM 1521 O O . GLN A 1 195 ? -9.327 4.312 20.135 1.00 95.12 195 GLN A O 1
ATOM 1526 N N . LEU A 1 196 ? -7.184 3.792 20.578 1.00 94.69 196 LEU A N 1
ATOM 1527 C CA . LEU A 1 196 ? -7.319 2.354 20.356 1.00 94.69 196 LEU A CA 1
ATOM 1528 C C . LEU A 1 196 ? -8.206 1.704 21.423 1.00 94.69 196 LEU A C 1
ATOM 1530 O O . LEU A 1 196 ? -9.095 0.944 21.048 1.00 94.69 196 LEU A O 1
ATOM 1534 N N . LYS A 1 197 ? -8.033 2.038 22.710 1.00 94.38 197 LYS A N 1
ATOM 1535 C CA . LYS A 1 197 ? -8.911 1.553 23.794 1.00 94.38 197 LYS A CA 1
ATOM 1536 C C . LYS A 1 197 ? -10.379 1.819 23.486 1.00 94.38 197 LYS A C 1
ATOM 1538 O O . LYS A 1 197 ? -11.175 0.890 23.482 1.00 94.38 197 LYS A O 1
ATOM 1543 N N . SER A 1 198 ? -10.701 3.055 23.102 1.00 93.56 198 SER A N 1
ATOM 1544 C CA . SER A 1 198 ? -12.068 3.439 22.739 1.00 93.56 198 SER A CA 1
ATOM 1545 C C . SER A 1 198 ? -12.626 2.642 21.546 1.00 93.56 198 SER A C 1
ATOM 1547 O O . SER A 1 198 ? -13.826 2.385 21.497 1.00 93.56 198 SER A O 1
ATOM 1549 N N . VAL A 1 199 ? -11.788 2.215 20.585 1.00 93.25 199 VAL A N 1
ATOM 1550 C CA . VAL A 1 199 ? -12.233 1.295 19.511 1.00 93.25 199 VAL A CA 1
ATOM 1551 C C . VAL A 1 199 ? -12.569 -0.060 20.092 1.00 93.25 199 VAL A C 1
ATOM 1553 O O . VAL A 1 199 ? -13.639 -0.577 19.806 1.00 93.25 199 VAL A O 1
ATOM 1556 N N . ILE A 1 200 ? -11.652 -0.627 20.876 1.00 91.31 200 ILE A N 1
ATOM 1557 C CA . ILE A 1 200 ? -11.786 -1.979 21.421 1.00 91.31 200 ILE A CA 1
ATOM 1558 C C . ILE A 1 200 ? -13.051 -2.070 22.278 1.00 91.31 200 ILE A C 1
ATOM 1560 O O . ILE A 1 200 ? -13.848 -2.980 22.079 1.00 91.31 200 ILE A O 1
ATOM 1564 N N . GLU A 1 201 ? -13.283 -1.093 23.155 1.00 90.06 201 GLU A N 1
ATOM 1565 C CA . GLU A 1 201 ? -14.493 -1.011 23.982 1.00 90.06 201 GLU A CA 1
ATOM 1566 C C . GLU A 1 201 ? -15.775 -0.940 23.136 1.00 90.06 201 GLU A C 1
ATOM 1568 O O . GLU A 1 201 ? -16.782 -1.556 23.479 1.00 90.06 201 GLU A O 1
ATOM 1573 N N . ALA A 1 202 ? -15.741 -0.230 22.003 1.00 88.06 202 ALA A N 1
ATOM 1574 C CA . ALA A 1 202 ? -16.893 -0.083 21.118 1.00 88.06 202 ALA A CA 1
ATOM 1575 C C . ALA A 1 202 ? -17.140 -1.298 20.205 1.00 88.06 202 ALA A C 1
ATOM 1577 O O . ALA A 1 202 ? -18.281 -1.525 19.800 1.00 88.06 202 ALA A O 1
ATOM 1578 N N . THR A 1 203 ? -16.101 -2.056 19.834 1.00 83.62 203 THR A N 1
ATOM 1579 C CA . THR A 1 203 ? -16.203 -3.129 18.825 1.00 83.62 203 THR A CA 1
ATOM 1580 C C . THR A 1 203 ? -16.057 -4.539 19.376 1.00 83.62 203 THR A C 1
ATO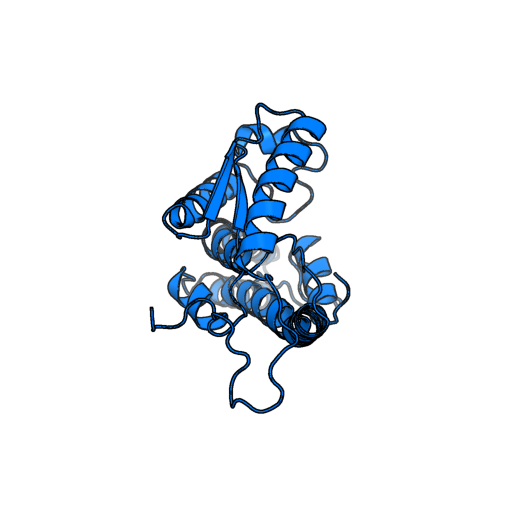M 1582 O O . THR A 1 203 ? -16.417 -5.494 18.687 1.00 83.62 203 THR A O 1
ATOM 1585 N N . GLN A 1 204 ? -15.569 -4.693 20.606 1.00 73.38 204 GLN A N 1
ATOM 1586 C CA . GLN A 1 204 ? -15.414 -5.982 21.278 1.00 73.38 204 GLN A CA 1
ATOM 1587 C C . GLN A 1 204 ? -16.026 -5.997 22.690 1.00 73.38 204 GLN A C 1
ATOM 1589 O O . GLN A 1 204 ? -15.351 -6.456 23.609 1.00 73.38 204 GLN A O 1
ATOM 1594 N N . PRO A 1 205 ? -17.277 -5.531 22.906 1.00 58.94 205 PRO A N 1
ATOM 1595 C CA . PRO A 1 205 ? -17.820 -5.486 24.256 1.00 58.94 205 PRO A CA 1
ATOM 1596 C C . PRO A 1 205 ? -17.928 -6.877 24.909 1.00 58.94 205 PRO A C 1
ATOM 1598 O O . PRO A 1 205 ? -17.546 -6.963 26.062 1.00 58.94 205 PRO A O 1
ATOM 1601 N N . ASP A 1 206 ? -18.351 -7.954 24.208 1.00 56.53 206 ASP A N 1
ATOM 1602 C CA . ASP A 1 206 ? -18.596 -9.281 24.837 1.00 56.53 206 ASP A CA 1
ATOM 1603 C C . ASP A 1 206 ? -18.740 -10.510 23.870 1.00 56.53 206 ASP A C 1
ATOM 1605 O O . ASP A 1 206 ? -19.526 -11.418 24.147 1.00 56.53 206 ASP A O 1
ATOM 1609 N N . GLN A 1 207 ? -18.053 -10.622 22.712 1.00 55.56 207 GLN A N 1
ATOM 1610 C CA . GLN A 1 207 ? -18.326 -11.739 21.758 1.00 55.56 207 GLN A CA 1
ATOM 1611 C C . GLN A 1 207 ? -17.157 -12.649 21.325 1.00 55.56 207 GLN A C 1
ATOM 1613 O O . GLN A 1 207 ? -16.205 -12.223 20.672 1.00 55.56 207 GLN A O 1
ATOM 1618 N N . LEU A 1 208 ? -17.358 -13.957 21.570 1.00 55.53 208 LEU A N 1
ATOM 1619 C CA . LEU A 1 208 ? -16.885 -15.086 20.752 1.00 55.53 208 LEU A CA 1
ATOM 1620 C C . LEU A 1 208 ? -17.710 -15.159 19.451 1.00 55.53 208 LEU A C 1
ATOM 1622 O O . LEU A 1 208 ? -18.911 -14.890 19.464 1.00 55.53 208 LEU A O 1
ATOM 1626 N N . LEU A 1 209 ? -17.084 -15.542 18.330 1.00 54.47 209 LEU A N 1
ATOM 1627 C CA . LEU A 1 209 ? -17.764 -15.642 17.028 1.00 54.47 209 LEU A CA 1
ATOM 1628 C C . LEU A 1 209 ? -18.968 -16.605 17.077 1.00 54.47 209 LEU A C 1
ATOM 1630 O O . LEU A 1 209 ? -18.811 -17.733 17.554 1.00 54.47 209 LEU A O 1
ATOM 1634 N N . PRO A 1 210 ? -20.132 -16.237 16.508 1.00 53.06 210 PRO A N 1
ATOM 1635 C CA . PRO A 1 210 ? -21.221 -17.183 16.331 1.00 53.06 210 PRO A CA 1
ATOM 1636 C C . PRO A 1 210 ? -20.808 -18.267 15.326 1.00 53.06 210 PRO A C 1
ATOM 1638 O O . PRO A 1 210 ? -20.635 -18.013 14.134 1.00 53.06 210 PRO A O 1
ATOM 1641 N N . LEU A 1 211 ? -20.653 -19.501 15.809 1.00 46.69 211 LEU A N 1
ATOM 1642 C CA . LEU A 1 211 ? -20.566 -20.685 14.958 1.00 46.69 211 LEU A CA 1
ATOM 1643 C C . LEU A 1 211 ? -21.939 -20.899 14.301 1.00 46.69 211 LEU A C 1
ATOM 1645 O O . LEU A 1 211 ? -22.895 -21.250 14.987 1.00 46.69 211 LEU A O 1
ATOM 1649 N N . GLY A 1 212 ? -22.043 -20.698 12.983 1.00 52.34 212 GLY A N 1
ATOM 1650 C CA . GLY A 1 212 ? -23.191 -21.180 12.199 1.00 52.34 212 GLY A CA 1
ATOM 1651 C C . GLY A 1 212 ? -23.946 -20.174 11.325 1.00 52.34 212 GLY A C 1
ATOM 1652 O O . GLY A 1 212 ? -24.857 -20.599 10.618 1.00 52.34 212 GLY A O 1
ATOM 1653 N N . SER A 1 213 ? -23.599 -18.884 11.294 1.00 52.00 213 SER A N 1
ATOM 1654 C CA . SER A 1 213 ? -24.142 -17.975 10.271 1.00 52.00 213 SER A CA 1
ATOM 1655 C C . SER A 1 213 ? -23.344 -18.089 8.970 1.00 52.00 213 SER A C 1
ATOM 1657 O O . SER A 1 213 ? -22.126 -18.235 8.982 1.00 52.00 213 SER A O 1
ATOM 1659 N N . THR A 1 214 ? -24.011 -17.971 7.821 1.00 53.09 214 THR A N 1
ATOM 1660 C CA . THR A 1 214 ? -23.406 -17.987 6.471 1.00 53.09 214 THR A CA 1
ATOM 1661 C C . THR A 1 214 ? -22.428 -16.825 6.198 1.00 53.09 214 THR A C 1
ATOM 1663 O O . THR A 1 214 ? -21.929 -16.679 5.086 1.00 53.09 214 THR A O 1
ATOM 1666 N N . GLY A 1 215 ? -22.132 -16.007 7.211 1.00 62.88 215 GLY A N 1
ATOM 1667 C CA . GLY A 1 215 ? -21.128 -14.950 7.228 1.00 62.88 215 GLY A CA 1
ATOM 1668 C C . GLY A 1 215 ? -20.647 -14.693 8.659 1.00 62.88 215 GLY A C 1
ATOM 1669 O O . GLY A 1 215 ? -21.331 -15.025 9.624 1.00 62.88 215 GLY A O 1
ATOM 1670 N N . ASP A 1 216 ? -19.470 -14.089 8.801 1.00 71.94 216 ASP A N 1
ATOM 1671 C CA . ASP A 1 216 ? -18.815 -13.799 10.089 1.00 71.94 216 ASP A CA 1
ATOM 1672 C C . ASP A 1 216 ? -19.286 -12.488 10.754 1.00 71.94 216 ASP A C 1
ATOM 1674 O O . ASP A 1 216 ? -18.673 -12.040 11.721 1.00 71.94 216 ASP A O 1
ATOM 1678 N N . GLY A 1 217 ? -20.328 -11.840 10.215 1.00 77.69 217 GLY A N 1
ATOM 1679 C CA . GLY A 1 217 ? -20.876 -10.570 10.713 1.00 77.69 217 GLY A CA 1
ATOM 1680 C C . GLY A 1 217 ? -19.962 -9.350 10.531 1.00 77.69 217 GLY A C 1
ATOM 1681 O O . GLY A 1 217 ? -20.312 -8.254 10.961 1.00 77.69 217 GLY A O 1
ATOM 1682 N N . ARG A 1 218 ? -18.791 -9.506 9.900 1.00 83.62 218 ARG A N 1
ATOM 1683 C CA . ARG A 1 218 ? -17.790 -8.436 9.804 1.00 83.62 218 ARG A CA 1
ATOM 1684 C C . ARG A 1 218 ? -17.950 -7.605 8.532 1.00 83.62 218 ARG A C 1
ATOM 1686 O O . ARG A 1 218 ? -18.259 -8.119 7.456 1.00 83.62 218 ARG A O 1
ATOM 1693 N N . ARG A 1 219 ? -17.642 -6.310 8.624 1.00 89.19 219 ARG A N 1
ATOM 1694 C CA . ARG A 1 219 ? -17.634 -5.398 7.469 1.00 89.19 219 ARG A CA 1
ATOM 1695 C C . ARG A 1 219 ? -16.562 -5.799 6.453 1.00 89.19 219 ARG A C 1
ATOM 1697 O O . ARG A 1 219 ? -15.501 -6.304 6.823 1.00 89.19 219 ARG A O 1
ATOM 1704 N N . ARG A 1 220 ? -16.828 -5.553 5.170 1.00 91.19 220 ARG A N 1
ATOM 1705 C CA . ARG A 1 220 ? -15.897 -5.820 4.065 1.00 91.19 220 ARG A CA 1
ATOM 1706 C C . ARG A 1 220 ? -15.545 -4.540 3.321 1.00 91.19 220 ARG A C 1
ATOM 1708 O O . ARG A 1 220 ? -16.426 -3.736 3.020 1.00 91.19 220 ARG A O 1
ATOM 1715 N N . LEU A 1 221 ? -14.261 -4.367 3.017 1.00 94.25 221 LEU A N 1
ATOM 1716 C CA . LEU A 1 221 ? -13.764 -3.250 2.224 1.00 94.25 221 LEU A CA 1
ATOM 1717 C C . LEU A 1 221 ? -14.329 -3.293 0.806 1.00 94.25 221 LEU A C 1
ATOM 1719 O O . LEU A 1 221 ? -14.476 -4.365 0.211 1.00 94.25 221 LEU A O 1
ATOM 1723 N N . TRP A 1 222 ? -14.594 -2.095 0.282 1.00 91.69 222 TRP A N 1
ATOM 1724 C CA . TRP A 1 222 ? -14.952 -1.843 -1.119 1.00 91.69 222 TRP A CA 1
ATOM 1725 C C . TRP A 1 222 ? -16.185 -2.617 -1.609 1.00 91.69 222 TRP A C 1
ATOM 1727 O O . TRP A 1 222 ? -16.370 -2.809 -2.808 1.00 91.69 222 TRP A O 1
ATOM 1737 N N . SER A 1 223 ? -17.033 -3.078 -0.687 1.00 82.75 223 SER A N 1
ATOM 1738 C CA . SER A 1 223 ? -18.339 -3.629 -1.032 1.00 82.75 223 SER A CA 1
ATOM 1739 C C . SER A 1 223 ? -19.286 -2.495 -1.439 1.00 82.75 223 SER A C 1
ATOM 1741 O O . SER A 1 223 ? -19.229 -1.394 -0.897 1.00 82.75 223 SER A O 1
ATOM 1743 N N . THR A 1 224 ? -20.143 -2.754 -2.425 1.00 59.94 224 THR A N 1
ATOM 1744 C CA . THR A 1 224 ? -21.101 -1.793 -3.002 1.00 59.94 224 THR A CA 1
ATOM 1745 C C . THR A 1 224 ? -22.313 -1.514 -2.108 1.00 59.94 224 THR A C 1
ATOM 1747 O O . THR A 1 224 ? -23.250 -0.848 -2.538 1.00 59.94 224 THR A O 1
ATOM 1750 N N . SER A 1 225 ? -22.310 -2.004 -0.869 1.00 45.25 225 SER A N 1
ATOM 1751 C CA . SER A 1 225 ? -23.429 -1.896 0.064 1.00 45.25 225 SER A CA 1
ATOM 1752 C C . SER A 1 225 ? -22.947 -1.260 1.367 1.00 45.25 225 SER A C 1
ATOM 1754 O O . SER A 1 225 ? -22.384 -1.941 2.224 1.00 45.25 225 SER A O 1
ATOM 1756 N N . LEU A 1 226 ? -23.148 0.055 1.476 1.00 37.19 226 LEU A N 1
ATOM 1757 C CA . LEU A 1 226 ? -23.364 0.732 2.756 1.00 37.19 226 LEU A CA 1
ATOM 1758 C C . LEU A 1 226 ? -24.870 0.795 3.007 1.00 37.19 226 LEU A C 1
ATOM 1760 O O . LEU A 1 226 ? -25.594 1.096 2.030 1.00 37.19 226 LEU A O 1
#

Foldseek 3Di:
DPDPLVVQLVVCFQPVDNDPPPPAQALDALLNNLLSLLVVLVVCQVVVLVCVLVVDDDDDDDDLLLSQLCSQLFSLVLSQVSLVVQCVVQVVVVDPVSNVRSVVNSCNRNVDDDHSVSSQVSNWFRFDDLADEAADDQLVRVCVDPPQPSTSQRDSSSVNSSNVSSVVCVPPPRYHYDDNPVDDPVRVVVVVVVVVVVSCCVPRVDDNFDPDDPDRPTDIGSDPDD

Organism: NCBI:txid935652

Secondary structure (DSSP, 8-state):
--SHHHHHHHHHHHHS-S-SS--S-----HHHHHHHHHHHHHHHHHHHHHHHHTT-----SS-HHHHHHHHHHTHHHHHHHHHHHHHHHHHHHT-HHHHHHHHHHHHHHHSS---HHHHHHHTTTSBPPS-EEEEE--HHHHTTSTTTTSSTT--HHHHHHHHHHHHTTTTSTTEEEEE-TTS-HHHHHHHHHHHHHHHHHHH-SS----TT-SS-S--BTT-S--